Protein AF-A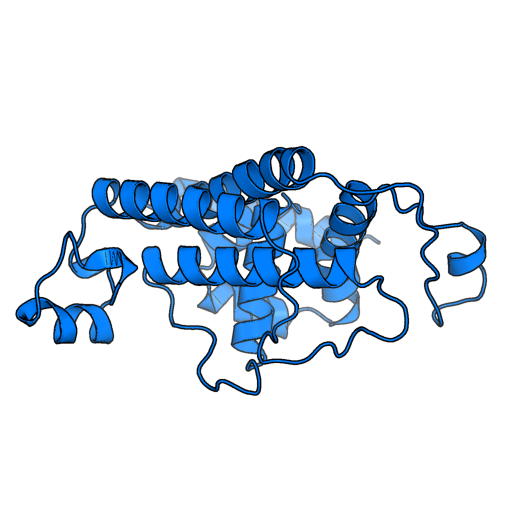0AA95IHK9-F1 (afdb_monomer_lite)

Secondary structure (DSSP, 8-state):
-GGGTTT--GGGHHHHHHH-GGGTS-HHHHHHHHHHHHHHHHHHHHH-----PPTT--TTTTS--HHHHHHHHHHHHHHHHHHHHTT---S-SSSS---HHHHHHHHHHHHHHTT-TTHHHHHHHHHHHHHHHHHHHS-HHHHIIIIIHHHHHHHHHHTT-EE-HHHHTT-TT---EE---PPPHHHHHHHHHHHHHHHHHHHHHGGG--HHHHHHHHHHHHHHHHHHH--

Foldseek 3Di:
DVLCPVPDDPVCVVVCVPVNCLVPDDLVVLLVSLLVLLVVLLLDLQPDPDPDDQAADPPVPPADDPNLVSLLVSLLVSLQVNCRSLGHDNQCPDRHHGDLLSVQSSLLLLCQLLVQFLSLLLCQLQPSVRSSVVLVVPPPVLCCVRRVVSSVVSSCVLQVWDFDPVQPVPPDDGGHTDGDDDDHSVSSSVRSSSSSVRSNVSSSCNSPRDPVSNVVSVVRNVVSVVVSVVD

Radius of gyration: 18.29 Å; chains: 1; bounding box: 46×42×47 Å

pLDDT: mean 77.95, std 14.89, range [41.62, 97.69]

Structure (mmCIF, N/CA/C/O backbone):
data_AF-A0AA95IHK9-F1
#
_entry.id   AF-A0AA95IHK9-F1
#
loop_
_atom_site.group_PDB
_atom_site.id
_atom_site.type_symbol
_atom_site.label_atom_id
_atom_site.label_alt_id
_atom_site.label_comp_id
_atom_site.label_asym_id
_atom_site.label_entity_id
_atom_site.label_seq_id
_atom_site.pdbx_PDB_ins_code
_atom_site.Cartn_x
_atom_site.Cartn_y
_atom_site.Cartn_z
_atom_site.occupancy
_atom_site.B_iso_or_equiv
_atom_site.auth_seq_id
_atom_site.auth_comp_id
_atom_site.auth_asym_id
_atom_site.auth_atom_id
_atom_site.pdbx_PDB_model_num
ATOM 1 N N . MET A 1 1 ? -8.405 12.075 12.632 1.00 49.03 1 MET A N 1
ATOM 2 C CA . MET A 1 1 ? -9.700 12.652 13.059 1.00 49.03 1 MET A CA 1
ATOM 3 C C . MET A 1 1 ? -10.610 13.009 11.888 1.00 49.03 1 MET A C 1
ATOM 5 O O . MET A 1 1 ? -11.744 12.562 11.905 1.00 49.03 1 MET A O 1
ATOM 9 N N . ASP A 1 2 ? -10.146 13.714 10.847 1.00 66.00 2 ASP A N 1
ATOM 10 C CA . ASP A 1 2 ? -11.029 14.161 9.745 1.00 66.00 2 ASP A CA 1
ATOM 11 C C . ASP A 1 2 ? -11.799 13.025 9.031 1.00 66.00 2 ASP A C 1
ATOM 13 O O . ASP A 1 2 ? -13.005 13.122 8.824 1.00 66.00 2 ASP A O 1
ATOM 17 N N . LYS A 1 3 ? -11.143 11.886 8.762 1.00 77.12 3 LYS A N 1
ATOM 18 C CA . LYS A 1 3 ? -11.732 10.761 8.004 1.00 77.12 3 LYS A CA 1
ATOM 19 C C . LYS A 1 3 ? -12.971 10.120 8.635 1.00 77.12 3 LYS A C 1
ATOM 21 O O . LYS A 1 3 ? -13.833 9.645 7.905 1.00 77.12 3 LYS A O 1
ATOM 26 N N . PHE A 1 4 ? -13.049 10.107 9.964 1.00 84.06 4 PHE A N 1
ATOM 27 C CA . PHE A 1 4 ? -14.141 9.481 10.718 1.00 84.06 4 PHE A CA 1
ATOM 28 C C . PHE A 1 4 ? -15.042 10.504 11.411 1.00 84.06 4 PHE A C 1
ATOM 30 O O . PHE A 1 4 ? -15.944 10.124 12.144 1.00 84.06 4 PHE A O 1
ATOM 37 N N . SER A 1 5 ? -14.836 11.800 11.163 1.00 81.56 5 SER A N 1
ATOM 38 C CA . SER A 1 5 ? -15.563 12.894 11.827 1.00 81.56 5 SER A CA 1
ATOM 39 C C . SER A 1 5 ? -17.084 12.859 11.628 1.00 81.56 5 SER A C 1
ATOM 41 O O . SER A 1 5 ? -17.820 13.439 12.418 1.00 81.56 5 SER A O 1
ATOM 43 N N . LYS A 1 6 ? -17.559 12.179 10.576 1.00 84.69 6 LYS A N 1
ATOM 44 C CA . LYS A 1 6 ? -18.988 11.965 10.296 1.00 84.69 6 LYS A CA 1
ATOM 45 C C . LYS A 1 6 ? -19.586 10.756 11.019 1.00 84.69 6 LYS A C 1
ATOM 47 O O . LYS A 1 6 ? -20.803 10.634 11.046 1.00 84.69 6 LYS A O 1
ATOM 52 N N . GLU A 1 7 ? -18.744 9.873 11.545 1.00 86.81 7 GLU A N 1
ATOM 53 C CA . GLU A 1 7 ? -19.132 8.570 12.097 1.00 86.81 7 GLU A CA 1
ATOM 54 C C . GLU A 1 7 ? -18.832 8.476 13.608 1.00 86.81 7 GLU A C 1
ATOM 56 O O . GLU A 1 7 ? -19.520 7.751 14.316 1.00 86.81 7 GLU A O 1
ATOM 61 N N . LEU A 1 8 ? -17.834 9.217 14.112 1.00 87.69 8 LEU A N 1
ATOM 62 C CA . LEU A 1 8 ? -17.352 9.161 15.498 1.00 87.69 8 LEU A CA 1
ATOM 63 C C . LEU A 1 8 ? -17.393 10.535 16.181 1.00 87.69 8 LEU A C 1
ATOM 65 O O . LEU A 1 8 ? -17.083 11.559 15.565 1.00 87.69 8 LEU A O 1
ATOM 69 N N . GLY A 1 9 ? -17.735 10.546 17.472 1.00 87.19 9 GLY A N 1
ATOM 70 C CA . GLY A 1 9 ? -17.719 11.739 18.318 1.00 87.19 9 GLY A CA 1
ATOM 71 C C . GLY A 1 9 ? -16.450 11.862 19.173 1.00 87.19 9 GLY A C 1
ATOM 72 O O . GLY A 1 9 ? -15.624 10.948 19.218 1.00 87.19 9 GLY A O 1
ATOM 73 N N . PRO A 1 10 ? -16.271 12.984 19.899 1.00 86.31 10 PRO A N 1
ATOM 74 C CA . PRO A 1 10 ? -15.106 13.196 20.761 1.00 86.31 10 PRO A CA 1
ATOM 75 C C . PRO A 1 10 ? -14.906 12.110 21.828 1.00 86.31 10 PRO A C 1
ATOM 77 O O . PRO A 1 10 ? -13.773 11.826 22.207 1.00 86.31 10 PRO A O 1
ATOM 80 N N . GLN A 1 11 ? -15.994 11.495 22.296 1.00 87.12 11 GLN A N 1
ATOM 81 C CA . GLN A 1 11 ? -15.972 10.412 23.279 1.00 87.12 11 GLN A CA 1
ATOM 82 C C . GLN A 1 11 ? -15.324 9.120 22.760 1.00 87.12 11 GLN A C 1
ATOM 84 O O . GLN A 1 11 ? -14.824 8.339 23.562 1.00 87.12 11 GLN A O 1
ATOM 89 N N . ASP A 1 12 ? -15.288 8.919 21.441 1.00 87.56 12 ASP A N 1
ATOM 90 C CA . ASP A 1 12 ? -14.753 7.708 20.809 1.00 87.56 12 ASP A CA 1
ATOM 91 C C . ASP A 1 12 ? -13.244 7.829 20.524 1.00 87.56 12 ASP A C 1
ATOM 93 O O . ASP A 1 12 ? -12.587 6.849 20.174 1.00 87.56 12 ASP A O 1
ATOM 97 N N . ILE A 1 13 ? -12.668 9.029 20.691 1.00 84.25 13 ILE A N 1
ATOM 98 C CA . ILE A 1 13 ? -11.251 9.325 20.424 1.00 84.25 13 ILE A CA 1
ATOM 99 C C . ILE A 1 13 ? -10.294 8.417 21.211 1.00 84.25 13 ILE A C 1
ATOM 101 O O . ILE A 1 13 ? -9.353 7.917 20.593 1.00 84.25 13 ILE A O 1
ATOM 105 N N . PRO A 1 14 ? -10.476 8.181 22.527 1.00 86.50 14 PRO A N 1
ATOM 106 C CA . PRO A 1 14 ? -9.574 7.309 23.275 1.00 86.50 14 PRO A CA 1
ATOM 107 C C . PRO A 1 14 ? -9.542 5.893 22.691 1.00 86.50 14 PRO A C 1
ATOM 109 O O . PRO A 1 14 ? -8.471 5.378 22.385 1.00 86.50 14 PRO A O 1
ATOM 112 N N . THR A 1 15 ? -10.716 5.311 22.433 1.00 85.12 15 THR A N 1
ATOM 113 C CA . THR A 1 15 ? -10.842 3.967 21.855 1.00 85.12 15 THR A CA 1
ATOM 114 C C . THR A 1 15 ? -10.304 3.908 20.427 1.00 85.12 15 THR A C 1
ATOM 116 O O . THR A 1 15 ? -9.626 2.950 20.073 1.00 85.12 15 THR A O 1
ATOM 119 N N . LEU A 1 16 ? -10.514 4.952 19.621 1.00 84.00 16 LEU A N 1
ATOM 120 C CA . LEU A 1 16 ? -9.968 5.050 18.266 1.00 84.00 16 LEU A CA 1
ATOM 121 C C . LEU A 1 16 ? -8.432 5.052 18.258 1.00 84.00 16 LEU A C 1
ATOM 123 O O . LEU A 1 16 ? -7.827 4.461 17.366 1.00 84.00 16 LEU A O 1
ATOM 127 N N . LEU A 1 17 ? -7.804 5.739 19.216 1.00 80.56 17 LEU A N 1
ATOM 128 C CA . LEU A 1 17 ? -6.345 5.826 19.320 1.00 80.56 17 LEU A CA 1
ATOM 129 C C . LEU A 1 17 ? -5.723 4.552 19.897 1.00 80.56 17 LEU A C 1
ATOM 131 O O . LEU A 1 17 ? -4.637 4.172 19.474 1.00 80.56 17 LEU A O 1
ATOM 135 N N . GLU A 1 18 ? -6.395 3.912 20.853 1.00 81.19 18 GLU A N 1
ATOM 136 C CA . GLU A 1 18 ? -5.871 2.738 21.555 1.00 81.19 18 GLU A CA 1
ATOM 137 C C . GLU A 1 18 ? -6.169 1.424 20.820 1.00 81.19 18 GLU A C 1
ATOM 139 O O . GLU A 1 18 ? -5.318 0.541 20.752 1.00 81.19 18 GLU A O 1
ATOM 144 N N . GLN A 1 19 ? -7.372 1.290 20.262 1.00 82.94 19 GLN A N 1
ATOM 145 C CA . GLN A 1 19 ? -7.887 0.037 19.697 1.00 82.94 19 GLN A CA 1
ATOM 146 C C . GLN A 1 19 ? -8.124 0.109 18.181 1.00 82.94 19 GLN A C 1
ATOM 148 O O . GLN A 1 19 ? -8.460 -0.901 17.566 1.00 82.94 19 GLN A O 1
ATOM 153 N N . GLY A 1 20 ? -7.958 1.285 17.567 1.00 84.44 20 GLY A N 1
ATOM 154 C CA . GLY A 1 20 ? -8.139 1.497 16.131 1.00 84.44 20 GLY A CA 1
ATOM 155 C C . GLY A 1 20 ? -9.608 1.601 15.685 1.00 84.44 20 GLY A C 1
ATOM 156 O O . GLY A 1 20 ? -10.526 1.385 16.473 1.00 84.44 20 GLY A O 1
ATOM 157 N N . PRO A 1 21 ? -9.876 1.930 14.407 1.00 86.88 21 PRO A N 1
ATOM 158 C CA . PRO A 1 21 ? -11.235 2.108 13.892 1.00 86.88 21 PRO A CA 1
ATOM 159 C C . PRO A 1 21 ? -12.041 0.805 13.807 1.00 86.88 21 PRO A C 1
ATOM 161 O O . PRO A 1 21 ? -13.266 0.842 13.875 1.00 86.88 21 PRO A O 1
ATOM 164 N N . THR A 1 22 ? -11.375 -0.345 13.668 1.00 86.38 22 THR A N 1
ATOM 165 C CA . THR A 1 22 ? -12.011 -1.670 13.539 1.00 86.38 22 THR A CA 1
ATOM 166 C C . THR A 1 22 ? -12.714 -2.135 14.815 1.00 86.38 22 THR A C 1
ATOM 168 O O . THR A 1 22 ? -13.582 -2.998 14.737 1.00 86.38 22 THR A O 1
ATOM 171 N N . SER A 1 23 ? -12.381 -1.561 15.977 1.00 85.69 23 SER A N 1
ATOM 172 C CA . SER A 1 23 ? -13.073 -1.829 17.246 1.00 85.69 23 SER A CA 1
ATOM 173 C C . SER A 1 23 ? -14.379 -1.039 17.400 1.00 85.69 23 SER A C 1
ATOM 175 O O . SER A 1 23 ? -15.242 -1.424 18.187 1.00 85.69 23 SER A O 1
ATOM 177 N N . LEU A 1 24 ? -14.535 0.053 16.642 1.00 87.50 24 LEU A N 1
ATOM 178 C CA . LEU A 1 24 ? -15.650 0.999 16.753 1.00 87.50 24 LEU A CA 1
ATOM 179 C C . LEU A 1 24 ? -16.618 0.937 15.568 1.00 87.50 24 LEU A C 1
ATOM 181 O O . LEU A 1 24 ? -17.791 1.279 15.711 1.00 87.50 24 LEU A O 1
ATOM 185 N N . LEU A 1 25 ? -16.134 0.546 14.388 1.00 90.12 25 LEU A N 1
ATOM 186 C CA . LEU A 1 25 ? -16.861 0.662 13.127 1.00 90.12 25 LEU A CA 1
ATOM 187 C C . LEU A 1 25 ? -17.015 -0.698 12.446 1.00 90.12 25 LEU A C 1
ATOM 189 O O . LEU A 1 25 ? -16.093 -1.512 12.417 1.00 90.12 25 LEU A O 1
ATOM 193 N N . SER A 1 26 ? -18.181 -0.926 11.837 1.00 91.44 26 SER A N 1
ATOM 194 C CA . SER A 1 26 ? -18.412 -2.118 11.021 1.00 91.44 26 SER A CA 1
ATOM 195 C C . SER A 1 26 ? -17.605 -2.070 9.719 1.00 91.44 26 SER A C 1
ATOM 197 O O . SER A 1 26 ? -17.287 -0.993 9.209 1.00 91.44 26 SER A O 1
ATOM 199 N N . GLN A 1 27 ? -17.340 -3.242 9.129 1.00 92.31 27 GLN A N 1
ATOM 200 C CA . GLN A 1 27 ? -16.652 -3.357 7.835 1.00 92.31 27 GLN A CA 1
ATOM 201 C C . GLN A 1 27 ? -17.303 -2.485 6.748 1.00 92.31 27 GLN A C 1
ATOM 203 O O . GLN A 1 27 ? -16.599 -1.835 5.983 1.00 92.31 27 GLN A O 1
ATOM 208 N N . GLU A 1 28 ? -18.637 -2.400 6.722 1.00 93.12 28 GLU A N 1
ATOM 209 C CA . GLU A 1 28 ? -19.376 -1.565 5.767 1.00 93.12 28 GLU A CA 1
ATOM 210 C C . GLU A 1 28 ? -19.040 -0.070 5.910 1.00 93.12 28 GLU A C 1
ATOM 212 O O . GLU A 1 28 ? -18.857 0.632 4.911 1.00 93.12 28 GLU A O 1
ATOM 217 N N . ILE A 1 29 ? -18.918 0.426 7.147 1.00 93.06 29 ILE A N 1
ATOM 218 C CA . ILE A 1 29 ? -18.544 1.823 7.404 1.00 93.06 29 ILE A CA 1
ATOM 219 C C . ILE A 1 29 ? -17.087 2.056 6.992 1.00 93.06 29 ILE A C 1
ATOM 221 O O . ILE A 1 29 ? -16.799 3.044 6.313 1.00 93.06 29 ILE A O 1
ATOM 225 N N . LEU A 1 30 ? -16.180 1.136 7.337 1.00 94.44 30 LEU A N 1
ATOM 226 C CA . LEU A 1 30 ? -14.772 1.212 6.933 1.00 94.44 30 LEU A CA 1
ATOM 227 C C . LEU A 1 30 ? -14.631 1.250 5.406 1.00 94.44 30 LEU A C 1
ATOM 229 O O . LEU A 1 30 ? -13.950 2.125 4.871 1.00 94.44 30 LEU A O 1
ATOM 233 N N . ASP A 1 31 ? -15.340 0.370 4.698 1.00 96.12 31 ASP A N 1
ATOM 234 C CA . ASP A 1 31 ? -15.344 0.309 3.237 1.00 96.12 31 ASP A CA 1
ATOM 235 C C . ASP A 1 31 ? -15.899 1.599 2.616 1.00 96.12 31 ASP A C 1
ATOM 237 O O . ASP A 1 31 ? -15.375 2.092 1.611 1.00 96.12 31 ASP A O 1
ATOM 241 N N . ARG A 1 32 ? -16.932 2.201 3.212 1.00 95.62 32 ARG A N 1
ATOM 242 C CA . ARG A 1 32 ? -17.483 3.487 2.761 1.00 95.62 32 ARG A CA 1
ATOM 243 C C . ARG A 1 32 ? -16.484 4.632 2.940 1.00 95.62 32 ARG A C 1
ATOM 245 O O . ARG A 1 32 ? -16.290 5.420 2.009 1.00 95.62 32 ARG A O 1
ATOM 252 N N . VAL A 1 33 ? -15.827 4.714 4.097 1.00 95.19 33 VAL A N 1
ATOM 253 C CA . VAL A 1 33 ? -14.797 5.730 4.379 1.00 95.19 33 VAL A CA 1
ATOM 254 C C . VAL A 1 33 ? -13.577 5.535 3.470 1.00 95.19 33 VAL A C 1
ATOM 256 O O . VAL A 1 33 ? -13.050 6.512 2.932 1.00 95.19 33 VAL A O 1
ATOM 259 N N . ALA A 1 34 ? -13.166 4.289 3.220 1.00 96.31 34 ALA A N 1
ATOM 260 C CA . ALA A 1 34 ? -12.087 3.953 2.294 1.00 96.31 34 ALA A CA 1
ATOM 261 C C . ALA A 1 34 ? -12.403 4.368 0.850 1.00 96.31 34 ALA A C 1
ATOM 263 O O . ALA A 1 34 ? -11.569 4.996 0.199 1.00 96.31 34 ALA A O 1
ATOM 264 N N . ASN A 1 35 ? -13.622 4.119 0.366 1.00 96.88 35 ASN A N 1
ATOM 265 C CA . ASN A 1 35 ? -14.056 4.567 -0.960 1.00 96.88 35 ASN A CA 1
ATOM 266 C C . ASN A 1 35 ? -14.020 6.099 -1.106 1.00 96.88 35 ASN A C 1
ATOM 268 O O . ASN A 1 35 ? -13.544 6.619 -2.120 1.00 96.88 35 ASN A O 1
ATOM 272 N N . ALA A 1 36 ? -14.481 6.835 -0.087 1.00 95.31 36 ALA A N 1
ATOM 273 C CA . ALA A 1 36 ? -14.387 8.296 -0.071 1.00 95.31 36 ALA A CA 1
ATOM 274 C C . ALA A 1 36 ? -12.920 8.761 -0.088 1.00 95.31 36 ALA A C 1
ATOM 276 O O . ALA A 1 36 ? -12.543 9.600 -0.905 1.00 95.31 36 ALA A O 1
ATOM 277 N N . CYS A 1 37 ? -12.073 8.136 0.734 1.00 94.56 37 CYS A N 1
ATOM 278 C CA . CYS A 1 37 ? -10.634 8.382 0.780 1.00 94.56 37 CYS A CA 1
ATOM 279 C C . CYS A 1 37 ? -9.950 8.168 -0.580 1.00 94.56 37 CYS A C 1
ATOM 281 O O . CYS A 1 37 ? -9.150 9.011 -0.995 1.00 94.56 37 CYS A O 1
ATOM 283 N N . ILE A 1 38 ? -10.268 7.078 -1.288 1.00 95.88 38 ILE A N 1
ATOM 284 C CA . ILE A 1 38 ? -9.749 6.811 -2.638 1.00 95.88 38 ILE A CA 1
ATOM 285 C C . ILE A 1 38 ? -10.157 7.940 -3.572 1.00 95.88 38 ILE A C 1
ATOM 287 O O . ILE A 1 38 ? -9.297 8.548 -4.203 1.00 95.88 38 ILE A O 1
ATOM 291 N N . ARG A 1 39 ? -11.452 8.260 -3.638 1.00 94.12 39 ARG A N 1
ATOM 292 C CA . ARG A 1 39 ? -11.956 9.301 -4.538 1.00 94.12 39 ARG A CA 1
ATOM 293 C C . ARG A 1 39 ? -11.263 10.640 -4.291 1.00 94.12 39 ARG A C 1
ATOM 295 O O . ARG A 1 39 ? -10.804 11.262 -5.246 1.00 94.12 39 ARG A O 1
ATOM 302 N N . ASP A 1 40 ? -11.154 11.059 -3.037 1.00 91.69 40 ASP A N 1
ATOM 303 C CA . ASP A 1 40 ? -10.620 12.373 -2.686 1.00 91.69 40 ASP A CA 1
ATOM 304 C C . ASP A 1 40 ? -9.107 12.464 -2.974 1.00 91.69 40 ASP A C 1
ATOM 306 O O . ASP A 1 40 ? -8.647 13.452 -3.548 1.00 91.69 40 ASP A O 1
ATOM 310 N N . ASN A 1 41 ? -8.332 11.408 -2.688 1.00 90.38 41 ASN A N 1
ATOM 311 C CA . ASN A 1 41 ? -6.904 11.367 -3.035 1.00 90.38 41 ASN A CA 1
ATOM 312 C C . ASN A 1 41 ? -6.663 11.296 -4.540 1.00 90.38 41 ASN A C 1
ATOM 314 O O . ASN A 1 41 ? -5.745 11.939 -5.042 1.00 90.38 41 ASN A O 1
ATOM 318 N N . VAL A 1 42 ? -7.469 10.520 -5.264 1.00 90.56 42 VAL A N 1
ATOM 319 C CA . VAL A 1 42 ? -7.343 10.395 -6.716 1.00 90.56 42 VAL A CA 1
ATOM 320 C C . VAL A 1 42 ? -7.690 11.725 -7.389 1.00 90.56 42 VAL A C 1
ATOM 322 O O . VAL A 1 42 ? -6.971 12.146 -8.294 1.00 90.56 42 VAL A O 1
ATOM 325 N N . LEU A 1 43 ? -8.738 12.421 -6.935 1.00 89.25 43 LEU A N 1
ATOM 326 C CA . LEU A 1 43 ? -9.079 13.764 -7.417 1.00 89.25 43 LEU A CA 1
ATOM 327 C C . LEU A 1 43 ? -7.959 14.766 -7.125 1.00 89.25 43 LEU A C 1
ATOM 329 O O . LEU A 1 43 ? -7.568 15.514 -8.021 1.00 89.25 43 LEU A O 1
ATOM 333 N N . LEU A 1 44 ? -7.400 14.736 -5.911 1.00 87.19 44 LEU A N 1
ATOM 334 C CA . LEU A 1 44 ? -6.263 15.574 -5.538 1.00 87.19 44 LEU A CA 1
ATOM 335 C C . LEU A 1 44 ? -5.061 15.317 -6.458 1.00 87.19 44 LEU A C 1
ATOM 337 O O . LEU A 1 44 ? -4.525 16.257 -7.039 1.00 87.19 44 LEU A O 1
ATOM 341 N N . ALA A 1 45 ? -4.676 14.055 -6.648 1.00 83.94 45 ALA A N 1
ATOM 342 C CA . ALA A 1 45 ? -3.554 13.674 -7.504 1.00 83.94 45 ALA A CA 1
ATOM 343 C C . ALA A 1 45 ? -3.785 14.013 -8.986 1.00 83.94 45 ALA A C 1
ATOM 345 O O . ALA A 1 45 ? -2.846 14.340 -9.705 1.00 83.94 45 ALA A O 1
ATOM 346 N N . SER A 1 46 ? -5.038 13.958 -9.445 1.00 83.62 46 SER A N 1
ATOM 347 C CA . SER A 1 46 ? -5.410 14.268 -10.831 1.00 83.62 46 SER A CA 1
ATOM 348 C C . SER A 1 46 ? -5.454 15.771 -11.116 1.00 83.62 46 SER A C 1
ATOM 350 O O . SER A 1 46 ? -5.290 16.173 -12.267 1.00 83.62 46 SER A O 1
ATOM 352 N N . GLY A 1 47 ? -5.715 16.591 -10.092 1.00 76.75 47 GLY A N 1
ATOM 353 C CA . GLY A 1 47 ? -5.939 18.032 -10.223 1.00 76.75 47 GLY A CA 1
ATOM 354 C C . GLY A 1 47 ? -4.782 18.922 -9.773 1.00 76.75 47 GLY A C 1
ATOM 355 O O . GLY A 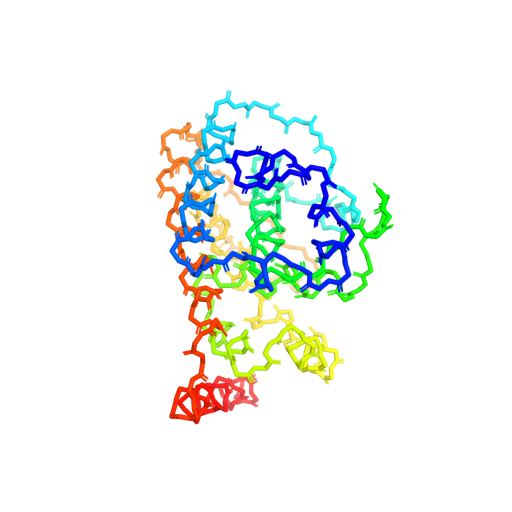1 47 ? -4.886 20.138 -9.913 1.00 76.75 47 GLY A O 1
ATOM 356 N N . THR A 1 48 ? -3.700 18.369 -9.218 1.00 64.38 48 THR A N 1
ATOM 357 C CA . THR A 1 48 ? -2.650 19.186 -8.601 1.00 64.38 48 THR A CA 1
ATOM 358 C C . THR A 1 48 ? -1.236 18.889 -9.095 1.00 64.38 48 THR A C 1
ATOM 360 O O . THR A 1 48 ? -0.825 17.742 -9.244 1.00 64.38 48 THR A O 1
ATOM 363 N N . SER A 1 49 ? -0.447 19.956 -9.236 1.00 48.53 49 SER A N 1
ATOM 364 C CA . SER A 1 49 ? 1.020 19.921 -9.276 1.00 48.53 49 SER A CA 1
ATOM 365 C C . SER A 1 49 ? 1.580 19.970 -7.847 1.00 48.53 49 SER A C 1
ATOM 367 O O . SER A 1 49 ? 2.272 20.923 -7.489 1.00 48.53 49 SER A O 1
ATOM 369 N N . VAL A 1 50 ? 1.213 19.021 -6.973 1.00 43.19 50 VAL A N 1
ATOM 370 C CA . VAL A 1 50 ? 1.727 19.017 -5.588 1.00 43.19 50 VAL A CA 1
ATOM 371 C C . VAL A 1 50 ? 3.213 18.678 -5.598 1.00 43.19 50 VAL A C 1
ATOM 373 O O . VAL A 1 50 ? 3.621 17.522 -5.686 1.00 43.19 50 VAL A O 1
ATOM 376 N N . LEU A 1 51 ? 4.014 19.727 -5.449 1.00 49.22 51 LEU A N 1
ATOM 377 C CA . LEU A 1 51 ? 5.356 19.676 -4.896 1.00 49.22 51 LEU A CA 1
ATOM 378 C C . LEU A 1 51 ? 5.228 19.805 -3.372 1.00 49.22 51 LEU A C 1
ATOM 380 O O . LEU A 1 51 ? 5.153 20.921 -2.866 1.00 49.22 51 LEU A O 1
ATOM 384 N N . ALA A 1 52 ? 5.166 18.695 -2.631 1.00 44.66 52 ALA A N 1
ATOM 385 C CA . ALA A 1 52 ? 5.385 18.725 -1.180 1.00 44.66 52 ALA A CA 1
ATOM 386 C C . ALA A 1 52 ? 5.749 17.346 -0.614 1.00 44.66 52 ALA A C 1
ATOM 388 O O . ALA A 1 52 ? 5.211 16.324 -1.033 1.00 44.66 52 ALA A O 1
ATOM 389 N N . GLY A 1 53 ? 6.694 17.370 0.331 1.00 49.53 53 GLY A N 1
ATOM 390 C CA . GLY A 1 53 ? 7.460 16.238 0.838 1.00 49.53 53 GLY A CA 1
ATOM 391 C C . GLY A 1 53 ? 6.661 15.142 1.532 1.00 49.53 53 GLY A C 1
ATOM 392 O O . GLY A 1 53 ? 5.865 15.393 2.435 1.00 49.53 53 GLY A O 1
ATOM 393 N N . LEU A 1 54 ? 6.975 13.908 1.146 1.00 44.28 54 LEU A N 1
ATOM 394 C CA . LEU A 1 54 ? 6.871 12.774 2.048 1.00 44.28 54 LEU A CA 1
ATOM 395 C C . LEU A 1 54 ? 8.052 12.806 3.029 1.00 44.28 54 LEU A C 1
ATOM 397 O O . LEU A 1 54 ? 9.190 13.016 2.591 1.00 44.28 54 LEU A O 1
ATOM 401 N N . PRO A 1 55 ? 7.814 12.545 4.322 1.00 45.19 55 PRO A N 1
ATOM 402 C CA . PRO A 1 55 ? 8.874 12.141 5.239 1.00 45.19 55 PRO A CA 1
ATOM 403 C C . PRO A 1 55 ? 9.594 10.895 4.688 1.00 45.19 55 PRO A C 1
ATOM 405 O O . PRO A 1 55 ? 9.050 10.159 3.871 1.00 45.19 55 PRO A O 1
ATOM 408 N N . GLY A 1 56 ? 10.829 10.617 5.079 1.00 45.12 56 GLY A N 1
ATOM 409 C CA . GLY A 1 56 ? 11.518 9.383 4.660 1.00 45.12 56 GLY A CA 1
ATOM 410 C C . GLY A 1 56 ? 12.282 9.449 3.336 1.00 45.12 56 GLY A C 1
ATOM 411 O O . GLY A 1 56 ? 12.912 8.463 2.974 1.00 45.12 56 GLY A O 1
ATOM 412 N N . GLY A 1 57 ? 12.313 10.611 2.676 1.00 43.75 57 GLY A N 1
ATOM 413 C CA . GLY A 1 57 ? 13.391 10.988 1.763 1.00 43.75 57 GLY A CA 1
ATOM 414 C C . GLY A 1 57 ? 13.441 10.248 0.421 1.00 43.75 57 GLY A C 1
ATOM 415 O O . GLY A 1 57 ? 13.383 9.029 0.297 1.00 43.75 57 GLY A O 1
ATOM 416 N N . LEU A 1 58 ? 13.660 11.022 -0.636 1.00 43.91 58 LEU A N 1
ATOM 417 C CA . LEU A 1 58 ? 13.983 10.549 -1.978 1.00 43.91 58 LEU A CA 1
ATOM 418 C C . LEU A 1 58 ? 15.402 9.944 -2.045 1.00 43.91 58 LEU A C 1
ATOM 420 O O . LEU A 1 58 ? 16.203 10.346 -2.887 1.00 43.91 58 LEU A O 1
ATOM 424 N N . ALA A 1 59 ? 15.734 8.951 -1.216 1.00 45.56 59 ALA A N 1
ATOM 425 C CA . ALA A 1 59 ? 17.028 8.257 -1.283 1.00 45.56 59 ALA A CA 1
ATOM 426 C C . ALA A 1 59 ? 17.273 7.558 -2.645 1.00 45.56 59 ALA A C 1
ATOM 428 O O . ALA A 1 59 ? 18.358 7.046 -2.907 1.00 45.56 59 ALA A O 1
ATOM 429 N N . MET A 1 60 ? 16.284 7.571 -3.547 1.00 46.09 60 MET A N 1
ATOM 430 C CA . MET A 1 60 ? 16.366 7.051 -4.915 1.00 46.09 60 MET A CA 1
ATOM 431 C C . MET A 1 60 ? 16.470 8.122 -6.012 1.00 46.09 60 MET A C 1
ATOM 433 O O . MET A 1 60 ? 16.543 7.781 -7.194 1.00 46.09 60 MET A O 1
ATOM 437 N N . ALA A 1 61 ? 16.479 9.414 -5.675 1.00 49.44 61 ALA A N 1
ATOM 438 C CA . ALA A 1 61 ? 16.475 10.478 -6.674 1.00 49.44 61 ALA A CA 1
ATOM 439 C C . ALA A 1 61 ? 17.888 10.973 -6.998 1.00 49.44 61 ALA A C 1
ATOM 441 O O . ALA A 1 61 ? 18.342 12.000 -6.507 1.00 49.44 61 ALA A O 1
ATOM 442 N N . ILE A 1 62 ? 18.552 10.273 -7.916 1.00 46.06 62 ILE A N 1
ATOM 443 C CA . ILE A 1 62 ? 19.503 10.945 -8.818 1.00 46.06 62 ILE A CA 1
ATOM 444 C C . ILE A 1 62 ? 19.066 10.790 -10.288 1.00 46.06 62 ILE A C 1
ATOM 446 O O . ILE A 1 62 ? 19.536 11.524 -11.150 1.00 46.06 62 ILE A O 1
ATOM 450 N N . THR A 1 63 ? 18.129 9.877 -10.599 1.00 55.69 63 THR A N 1
ATOM 451 C CA . THR A 1 63 ? 17.722 9.583 -11.991 1.00 55.69 63 THR A CA 1
ATOM 452 C C . THR A 1 63 ? 16.215 9.396 -12.220 1.00 55.69 63 THR A C 1
ATOM 454 O O . THR A 1 63 ? 15.818 9.039 -13.329 1.00 55.69 63 THR A O 1
ATOM 457 N N . ILE A 1 64 ? 15.359 9.626 -11.215 1.00 62.59 64 ILE A N 1
ATOM 458 C CA . ILE A 1 64 ? 13.900 9.472 -11.353 1.00 62.59 64 ILE A CA 1
ATOM 459 C C . ILE A 1 64 ? 13.266 10.820 -11.757 1.00 62.59 64 ILE A C 1
ATOM 461 O O . ILE A 1 64 ? 13.510 11.817 -11.079 1.00 62.59 64 ILE A O 1
ATOM 465 N N . PRO A 1 65 ? 12.451 10.872 -12.829 1.00 63.47 65 PRO A N 1
ATOM 466 C CA . PRO A 1 65 ? 11.709 12.071 -13.225 1.00 63.47 65 PRO A CA 1
ATOM 467 C C . PRO A 1 65 ? 10.744 12.570 -12.143 1.00 63.47 65 PRO A C 1
ATOM 469 O O . PRO A 1 65 ? 10.175 11.769 -11.399 1.00 63.47 65 PRO A O 1
ATOM 472 N N . ALA A 1 66 ? 10.497 13.881 -12.110 1.00 72.19 66 ALA A N 1
ATOM 473 C CA . ALA A 1 66 ? 9.594 14.504 -11.139 1.00 72.19 66 ALA A CA 1
ATOM 474 C C . ALA A 1 66 ? 8.183 13.886 -11.159 1.00 72.19 66 ALA A C 1
ATOM 476 O O . ALA A 1 66 ? 7.656 13.562 -10.099 1.00 72.19 66 ALA A O 1
ATOM 477 N N . ASP A 1 67 ? 7.627 13.615 -12.343 1.00 69.12 67 ASP A N 1
ATOM 478 C CA . ASP A 1 67 ? 6.281 13.038 -12.497 1.00 69.12 67 ASP A CA 1
ATOM 479 C C . ASP A 1 67 ? 6.160 11.639 -11.865 1.00 69.12 67 ASP A C 1
ATOM 481 O O . ASP A 1 67 ? 5.151 11.297 -11.247 1.00 69.12 67 ASP A O 1
ATOM 485 N N . VAL A 1 68 ? 7.228 10.837 -11.957 1.00 74.25 68 VAL A N 1
ATOM 486 C CA . VAL A 1 68 ? 7.302 9.508 -11.333 1.00 74.25 68 VAL A CA 1
ATOM 487 C C . VAL A 1 68 ? 7.385 9.646 -9.814 1.00 74.25 68 VAL A C 1
ATOM 489 O O . VAL A 1 68 ? 6.676 8.944 -9.094 1.00 74.25 68 VAL A O 1
ATOM 492 N N . ALA A 1 69 ? 8.225 10.557 -9.316 1.00 74.44 69 ALA A N 1
ATOM 493 C CA . ALA A 1 69 ? 8.338 10.823 -7.885 1.00 74.44 69 ALA A CA 1
ATOM 494 C C . ALA A 1 69 ? 7.007 11.326 -7.297 1.00 74.44 69 ALA A C 1
ATOM 496 O O . ALA A 1 69 ? 6.566 10.836 -6.261 1.00 74.44 69 ALA A O 1
ATOM 497 N N . GLN A 1 70 ? 6.323 12.234 -7.994 1.00 74.88 70 GLN A N 1
ATOM 498 C CA . GLN A 1 70 ? 5.019 12.761 -7.598 1.00 74.88 70 GLN A CA 1
ATOM 499 C C . GLN A 1 70 ? 3.950 11.658 -7.541 1.00 74.88 70 GLN A C 1
ATOM 501 O O . GLN A 1 70 ? 3.163 11.600 -6.595 1.00 74.88 70 GLN A O 1
ATOM 506 N N . PHE A 1 71 ? 3.949 10.731 -8.499 1.00 78.94 71 PHE A N 1
ATOM 507 C CA . PHE A 1 71 ? 3.052 9.576 -8.472 1.00 78.94 71 PHE A CA 1
ATOM 508 C C . PHE A 1 71 ? 3.303 8.646 -7.286 1.00 78.94 71 PHE A C 1
ATOM 510 O O . PHE A 1 71 ? 2.346 8.196 -6.648 1.00 78.94 71 PHE A O 1
ATOM 517 N N . TYR A 1 72 ? 4.572 8.387 -6.953 1.00 78.81 72 TYR A N 1
ATOM 518 C CA . TYR A 1 72 ? 4.917 7.665 -5.727 1.00 78.81 72 TYR A CA 1
ATOM 519 C C . TYR A 1 72 ? 4.395 8.392 -4.496 1.00 78.81 72 TYR A C 1
ATOM 521 O O . TYR A 1 72 ? 3.795 7.752 -3.636 1.00 78.81 72 TYR A O 1
ATOM 529 N N . THR A 1 73 ? 4.550 9.716 -4.444 1.00 79.38 73 THR A N 1
ATOM 530 C CA . THR A 1 73 ? 4.072 10.528 -3.326 1.00 79.38 73 THR A CA 1
ATOM 531 C C . THR A 1 73 ? 2.586 10.330 -3.062 1.00 79.38 73 THR A C 1
ATOM 533 O O . THR A 1 73 ? 2.189 9.985 -1.947 1.00 79.38 73 THR A O 1
ATOM 536 N N . PHE A 1 74 ? 1.755 10.467 -4.093 1.00 85.19 74 PHE A N 1
ATOM 537 C CA . PHE A 1 74 ? 0.318 10.264 -3.938 1.00 85.19 74 PHE A CA 1
ATOM 538 C C . PHE A 1 74 ? -0.063 8.809 -3.667 1.00 85.19 74 PHE A C 1
ATOM 540 O O . PHE A 1 74 ? -0.988 8.557 -2.894 1.00 85.19 74 PHE A O 1
ATOM 547 N N . SER A 1 75 ? 0.648 7.852 -4.264 1.00 88.19 75 SER A N 1
ATOM 548 C CA . SER A 1 75 ? 0.395 6.426 -4.032 1.00 88.19 75 SER A CA 1
ATOM 549 C C . SER A 1 75 ? 0.690 6.036 -2.583 1.00 88.19 75 SER A C 1
ATOM 551 O O . SER A 1 75 ? -0.108 5.341 -1.965 1.00 88.19 75 SER A O 1
ATOM 553 N N . LEU A 1 76 ? 1.788 6.539 -2.014 1.00 85.88 76 LEU A N 1
ATOM 554 C CA . LEU A 1 76 ? 2.177 6.315 -0.620 1.00 85.88 76 LEU A CA 1
ATOM 555 C C . LEU A 1 76 ? 1.215 6.988 0.365 1.00 85.88 76 LEU A C 1
ATOM 557 O O . LEU A 1 76 ? 0.826 6.370 1.354 1.00 85.88 76 LEU A O 1
ATOM 561 N N . LYS A 1 77 ? 0.771 8.218 0.072 1.00 87.19 77 LYS A N 1
ATOM 562 C CA . LYS A 1 77 ? -0.266 8.897 0.864 1.00 87.19 77 LYS A CA 1
ATOM 563 C C . LYS A 1 77 ? -1.568 8.094 0.881 1.00 87.19 77 LYS A C 1
ATOM 565 O O . LYS A 1 77 ? -2.130 7.862 1.947 1.00 87.19 77 LYS A O 1
ATOM 570 N N . LEU A 1 78 ? -2.030 7.637 -0.285 1.00 91.75 78 LEU A N 1
ATOM 571 C CA . LEU A 1 78 ? -3.237 6.817 -0.389 1.00 91.75 78 LEU A CA 1
ATOM 572 C C . LEU A 1 78 ? -3.078 5.473 0.341 1.00 91.75 78 LEU A C 1
ATOM 574 O O . LEU A 1 78 ? -3.980 5.074 1.074 1.00 91.75 78 LEU A O 1
ATOM 578 N N . ALA A 1 79 ? -1.929 4.807 0.187 1.00 91.75 79 ALA A N 1
ATOM 579 C CA . ALA A 1 79 ? -1.608 3.561 0.879 1.00 91.75 79 ALA A CA 1
ATOM 580 C C . ALA A 1 79 ? -1.694 3.711 2.402 1.00 91.75 79 ALA A C 1
ATOM 582 O O . ALA A 1 79 ? -2.348 2.912 3.072 1.00 91.75 79 ALA A O 1
ATOM 583 N N . GLN A 1 80 ? -1.077 4.771 2.932 1.00 88.81 80 GLN A N 1
ATOM 584 C CA . GLN A 1 80 ? -1.115 5.086 4.354 1.00 88.81 80 GLN A CA 1
ATOM 585 C C . GLN A 1 80 ? -2.542 5.287 4.848 1.00 88.81 80 GLN A C 1
ATOM 587 O O . GLN A 1 80 ? -2.954 4.712 5.852 1.00 88.81 80 GLN A O 1
ATOM 592 N N . GLU A 1 81 ? -3.288 6.145 4.158 1.00 89.88 81 GLU A N 1
ATOM 593 C CA . GLU A 1 81 ? -4.624 6.523 4.587 1.00 89.88 81 GLU A CA 1
ATOM 594 C C . GLU A 1 81 ? -5.589 5.334 4.564 1.00 89.88 81 GLU A C 1
ATOM 596 O O . GLU A 1 81 ? -6.444 5.244 5.443 1.00 89.88 81 GLU A O 1
ATOM 601 N N . LEU A 1 82 ? -5.429 4.409 3.612 1.00 93.62 82 LEU A N 1
ATOM 602 C CA . LEU A 1 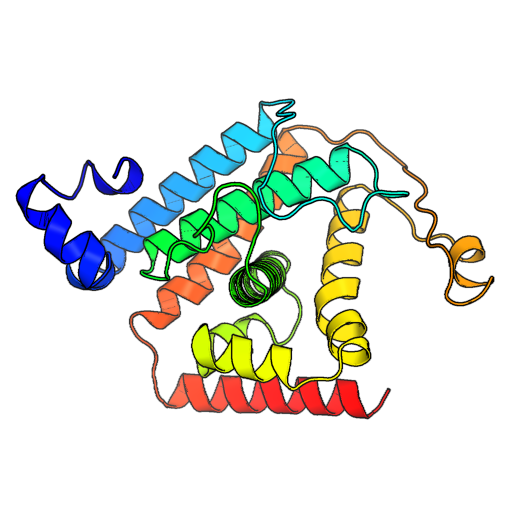82 ? -6.163 3.146 3.597 1.00 93.62 82 LEU A CA 1
ATOM 603 C C . LEU A 1 82 ? -5.743 2.231 4.751 1.00 93.62 82 LEU A C 1
ATOM 605 O O . LEU A 1 82 ? -6.613 1.725 5.451 1.00 93.62 82 LEU A O 1
ATOM 609 N N . GLY A 1 83 ? -4.441 2.070 5.004 1.00 90.25 83 GLY A N 1
ATOM 610 C CA . GLY A 1 83 ? -3.950 1.305 6.154 1.00 90.25 83 GLY A CA 1
ATOM 611 C C . GLY A 1 83 ? -4.537 1.801 7.479 1.00 90.25 83 GLY A C 1
ATOM 612 O O . GLY A 1 83 ? -5.077 1.008 8.248 1.00 90.25 83 GLY A O 1
ATOM 613 N N . TYR A 1 84 ? -4.523 3.119 7.694 1.00 88.19 84 TYR A N 1
ATOM 614 C CA . TYR A 1 84 ? -5.109 3.746 8.879 1.00 88.19 84 TYR A CA 1
ATOM 615 C C . TYR A 1 84 ? -6.610 3.468 9.008 1.00 88.19 84 TYR A C 1
ATOM 617 O O . TYR A 1 84 ? -7.090 3.195 10.106 1.00 88.19 84 TYR A O 1
ATOM 625 N N . ILE A 1 85 ? -7.359 3.504 7.897 1.00 91.50 85 ILE A N 1
ATOM 626 C CA . ILE A 1 85 ? -8.803 3.239 7.925 1.00 91.50 85 ILE A CA 1
ATOM 627 C C . ILE A 1 85 ? -9.101 1.829 8.446 1.00 91.50 85 ILE A C 1
ATOM 629 O O . ILE A 1 85 ? -10.019 1.668 9.242 1.00 91.50 85 ILE A O 1
ATOM 633 N N . TYR A 1 86 ? -8.300 0.834 8.068 1.00 90.50 86 TYR A N 1
ATOM 634 C CA . TYR A 1 86 ? -8.469 -0.554 8.513 1.00 90.50 86 TYR A CA 1
ATOM 635 C C . TYR A 1 86 ? -7.722 -0.888 9.818 1.00 90.50 86 TYR A C 1
ATOM 637 O O . TYR A 1 86 ? -7.562 -2.059 10.150 1.00 90.50 86 TYR A O 1
ATOM 645 N N . GLY A 1 87 ? -7.298 0.122 10.587 1.00 83.62 87 GLY A N 1
ATOM 646 C CA . GLY A 1 87 ? -6.752 -0.065 11.937 1.00 83.62 87 GLY A CA 1
ATOM 647 C C . GLY A 1 87 ? -5.281 -0.434 12.012 1.00 83.62 87 GLY A C 1
ATOM 648 O O . GLY A 1 87 ? -4.815 -0.873 13.059 1.00 83.62 87 GLY A O 1
ATOM 649 N N . TYR A 1 88 ? -4.531 -0.215 10.936 1.00 81.50 88 TYR A N 1
ATOM 650 C CA . TYR A 1 88 ? -3.081 -0.299 10.991 1.00 81.50 88 TYR A CA 1
ATOM 651 C C . TYR A 1 88 ? -2.471 1.017 11.470 1.00 81.50 88 TYR A C 1
ATOM 653 O O . TYR A 1 88 ? -2.989 2.096 11.176 1.00 81.50 88 TYR A O 1
ATOM 661 N N . GLU A 1 89 ? -1.374 0.908 12.224 1.00 68.06 89 GLU A N 1
ATOM 662 C CA . GLU A 1 89 ? -0.709 2.051 12.853 1.00 68.06 89 GLU A CA 1
ATOM 663 C C . GLU A 1 89 ? -0.372 3.163 11.856 1.00 68.06 89 GLU A C 1
ATOM 665 O O . GLU A 1 89 ? -0.107 2.926 10.670 1.00 68.06 89 GLU A O 1
ATOM 670 N N . ASP A 1 90 ? -0.334 4.395 12.366 1.00 64.44 90 ASP A N 1
ATOM 671 C CA . ASP A 1 90 ? 0.203 5.498 11.589 1.00 64.44 90 ASP A CA 1
ATOM 672 C C . ASP A 1 90 ? 1.695 5.246 11.317 1.00 64.44 90 ASP A C 1
ATOM 674 O O . ASP A 1 90 ? 2.513 5.224 12.236 1.00 64.44 90 ASP A O 1
ATOM 678 N N . LEU A 1 91 ? 2.061 5.021 10.052 1.00 66.06 91 LEU A N 1
ATOM 679 C CA . LEU A 1 91 ? 3.417 4.635 9.659 1.00 66.06 91 LEU A CA 1
ATOM 680 C C . LEU A 1 91 ? 4.381 5.831 9.751 1.00 66.06 91 LEU A C 1
ATOM 682 O O . LEU A 1 91 ? 5.597 5.669 9.665 1.00 66.06 91 LEU A O 1
ATOM 686 N N . TRP A 1 92 ? 3.853 7.034 9.975 1.00 62.31 92 TRP A N 1
ATOM 687 C CA . TRP A 1 92 ? 4.592 8.288 10.058 1.00 62.31 92 TRP A CA 1
ATOM 688 C C . TRP A 1 92 ? 4.799 8.715 11.514 1.00 62.31 92 TRP A C 1
ATOM 690 O O . TRP A 1 92 ? 4.350 9.778 11.937 1.00 62.31 92 TRP A O 1
ATOM 700 N N . ALA A 1 93 ? 5.505 7.890 12.292 1.00 56.50 93 ALA A N 1
ATOM 701 C CA . ALA A 1 93 ? 5.815 8.183 13.696 1.00 56.50 93 ALA A CA 1
ATOM 702 C C . ALA A 1 93 ? 6.635 9.484 13.884 1.00 56.50 93 ALA A C 1
ATOM 704 O O . ALA A 1 93 ? 6.555 10.123 14.932 1.00 56.50 93 ALA A O 1
ATOM 705 N N . SER A 1 94 ? 7.391 9.906 12.859 1.00 56.03 94 SER A N 1
ATOM 706 C CA . SER A 1 94 ? 8.056 11.212 12.781 1.00 56.03 94 SER A CA 1
ATOM 707 C C . SER A 1 94 ? 7.804 11.851 11.408 1.00 56.03 94 SER A C 1
ATOM 709 O O . SER A 1 94 ? 7.798 11.163 10.387 1.00 56.03 94 SER A O 1
ATOM 711 N N . ARG A 1 95 ? 7.585 13.173 11.359 1.00 55.69 95 ARG A N 1
ATOM 712 C CA . ARG A 1 95 ? 7.323 13.914 10.104 1.00 55.69 95 ARG A CA 1
ATOM 713 C C . ARG A 1 95 ? 8.552 14.073 9.204 1.00 55.69 95 ARG A C 1
ATOM 715 O O . ARG A 1 95 ? 8.427 14.675 8.142 1.00 55.69 95 ARG A O 1
ATOM 722 N N . GLU A 1 96 ? 9.710 13.553 9.595 1.00 55.81 96 GLU A N 1
ATOM 723 C CA . GLU A 1 96 ? 10.960 13.731 8.846 1.00 55.81 96 GLU A CA 1
ATOM 724 C C . GLU A 1 96 ? 11.503 12.408 8.292 1.00 55.81 96 GLU A C 1
ATOM 726 O O . GLU A 1 96 ? 11.945 12.379 7.141 1.00 55.81 96 GLU A O 1
ATOM 731 N N . GLU A 1 97 ? 11.366 11.289 9.014 1.00 60.50 97 GLU A N 1
ATOM 732 C CA . GLU A 1 97 ? 11.905 10.000 8.574 1.00 60.50 97 GLU A CA 1
ATOM 733 C C . GLU A 1 97 ? 10.951 8.824 8.834 1.00 60.50 97 GLU A C 1
ATOM 735 O O . GLU A 1 97 ? 10.360 8.681 9.909 1.00 60.50 97 GLU A O 1
ATOM 740 N N . LEU A 1 98 ? 10.806 7.967 7.818 1.00 69.31 98 LEU A N 1
ATOM 741 C CA . LEU A 1 98 ? 10.122 6.683 7.932 1.00 69.31 98 LEU A CA 1
ATOM 742 C C . LEU A 1 98 ? 11.045 5.677 8.606 1.00 69.31 98 LEU A C 1
ATOM 744 O O . LEU A 1 98 ? 12.141 5.422 8.102 1.00 69.31 98 LEU A O 1
ATOM 748 N N . SER A 1 99 ? 10.560 5.016 9.656 1.00 77.75 99 SER A N 1
ATOM 749 C CA . SER A 1 99 ? 11.229 3.819 10.166 1.00 77.75 99 SER A CA 1
ATOM 750 C C . SER A 1 99 ? 11.294 2.738 9.082 1.00 77.75 99 SER A C 1
ATOM 752 O O . SER A 1 99 ? 10.454 2.683 8.184 1.00 77.75 99 SER A O 1
ATOM 754 N N . GLU A 1 100 ? 12.264 1.831 9.173 1.00 77.12 100 GLU A N 1
ATOM 755 C CA . GLU A 1 100 ? 12.373 0.693 8.249 1.00 77.12 100 GLU A CA 1
ATOM 756 C C . GLU A 1 100 ? 11.068 -0.126 8.187 1.00 77.12 100 GLU A C 1
ATOM 758 O O . GLU A 1 100 ? 10.626 -0.553 7.121 1.00 77.12 100 GLU A O 1
ATOM 763 N N . ASP A 1 101 ? 10.390 -0.285 9.326 1.00 79.06 101 ASP A N 1
ATOM 764 C CA . ASP A 1 101 ? 9.093 -0.959 9.407 1.00 79.06 101 ASP A CA 1
ATOM 765 C C . ASP A 1 101 ? 7.990 -0.225 8.648 1.00 79.06 101 ASP A C 1
ATOM 767 O O . ASP A 1 101 ? 7.164 -0.857 7.979 1.00 79.06 101 ASP A O 1
ATOM 771 N N . ALA A 1 102 ? 7.980 1.101 8.726 1.00 79.19 102 ALA A N 1
ATOM 772 C CA . ALA A 1 102 ? 7.065 1.932 7.967 1.00 79.19 102 ALA A CA 1
ATOM 773 C C . ALA A 1 102 ? 7.348 1.838 6.459 1.00 79.19 102 ALA A C 1
ATOM 775 O O . ALA A 1 102 ? 6.419 1.644 5.673 1.00 79.19 102 ALA A O 1
ATOM 776 N N . GLN A 1 103 ? 8.624 1.860 6.056 1.00 79.12 103 GLN A N 1
ATOM 777 C CA . GLN A 1 103 ? 9.038 1.690 4.658 1.00 79.12 103 GLN A CA 1
ATOM 778 C C . GLN A 1 103 ? 8.611 0.329 4.097 1.00 79.12 103 GLN A C 1
ATOM 780 O O . GLN A 1 103 ? 7.998 0.270 3.032 1.00 79.12 103 GLN A O 1
ATOM 785 N N . ASN A 1 104 ? 8.867 -0.758 4.829 1.00 82.94 104 ASN A N 1
ATOM 786 C CA . ASN A 1 104 ? 8.485 -2.111 4.420 1.00 82.94 104 ASN A CA 1
ATOM 787 C C . ASN A 1 104 ? 6.964 -2.256 4.287 1.00 82.94 104 ASN A C 1
ATOM 789 O O . ASN A 1 104 ? 6.472 -2.861 3.336 1.00 82.94 104 ASN A O 1
ATOM 793 N N . THR A 1 105 ? 6.202 -1.650 5.198 1.00 86.69 105 THR A N 1
ATOM 794 C CA . THR A 1 105 ? 4.732 -1.669 5.130 1.00 86.69 105 THR A CA 1
ATOM 795 C C . THR A 1 105 ? 4.213 -0.912 3.913 1.00 86.69 105 THR A C 1
ATOM 797 O O . THR A 1 105 ? 3.367 -1.416 3.178 1.00 86.69 105 THR A O 1
ATOM 800 N N . LEU A 1 106 ? 4.751 0.280 3.657 1.00 86.00 106 LEU A N 1
ATOM 801 C CA . LEU A 1 106 ? 4.395 1.068 2.481 1.00 86.00 106 LEU A CA 1
ATOM 802 C C . LEU A 1 106 ? 4.780 0.353 1.181 1.00 86.00 106 LEU A C 1
ATOM 804 O O . LEU A 1 106 ? 4.012 0.375 0.221 1.00 86.00 106 LEU A O 1
ATOM 808 N N . LEU A 1 107 ? 5.929 -0.326 1.150 1.00 85.75 107 LEU A N 1
ATOM 809 C CA . LEU A 1 107 ? 6.354 -1.129 0.006 1.00 85.75 107 LEU A CA 1
ATOM 810 C C . LEU A 1 107 ? 5.399 -2.302 -0.245 1.00 85.75 107 LEU A C 1
ATOM 812 O O . LEU A 1 107 ? 5.021 -2.542 -1.393 1.00 85.75 107 LEU A O 1
ATOM 816 N N . LEU A 1 108 ? 4.971 -2.997 0.813 1.00 90.25 108 LEU A N 1
ATOM 817 C CA . LEU A 1 108 ? 3.964 -4.055 0.732 1.00 90.25 108 LEU A CA 1
ATOM 818 C C . LEU A 1 108 ? 2.651 -3.518 0.151 1.00 90.25 108 LEU A C 1
ATOM 820 O O . LEU A 1 108 ? 2.126 -4.090 -0.803 1.00 90.25 108 LEU A O 1
ATOM 824 N N . TYR A 1 109 ? 2.157 -2.393 0.669 1.00 92.38 109 TYR A N 1
ATOM 825 C CA . TYR A 1 109 ? 0.945 -1.749 0.169 1.00 92.38 109 TYR A CA 1
ATOM 826 C C . TYR A 1 109 ? 1.060 -1.320 -1.291 1.00 92.38 109 TYR A C 1
ATOM 828 O O . TYR A 1 109 ? 0.165 -1.621 -2.077 1.00 92.38 109 TYR A O 1
ATOM 836 N N . LEU A 1 110 ? 2.164 -0.685 -1.691 1.00 90.81 110 LEU A N 1
ATOM 837 C CA . LEU A 1 110 ? 2.418 -0.348 -3.094 1.00 90.81 110 LEU A CA 1
ATOM 838 C C . LEU A 1 110 ? 2.464 -1.596 -3.978 1.00 90.81 110 LEU A C 1
ATOM 840 O O . LEU A 1 110 ? 1.955 -1.579 -5.100 1.00 90.81 110 LEU A O 1
ATOM 844 N N . GLY A 1 111 ? 3.039 -2.684 -3.467 1.00 92.31 111 GLY A N 1
ATOM 845 C CA . GLY A 1 111 ? 3.012 -3.994 -4.096 1.00 92.31 111 GLY A CA 1
ATOM 846 C C . GLY A 1 111 ? 1.586 -4.460 -4.387 1.00 92.31 111 GLY A C 1
ATOM 847 O O . GLY A 1 111 ? 1.284 -4.795 -5.531 1.00 92.31 111 GLY A O 1
ATOM 848 N N . VAL A 1 112 ? 0.692 -4.385 -3.398 1.00 95.00 112 VAL A N 1
ATOM 849 C CA . VAL A 1 112 ? -0.730 -4.748 -3.545 1.00 95.00 112 VAL A CA 1
ATOM 850 C C . VAL A 1 112 ? -1.457 -3.807 -4.507 1.00 95.00 112 VAL A C 1
ATOM 852 O O . VAL A 1 112 ? -2.146 -4.263 -5.423 1.00 95.00 112 VAL A O 1
ATOM 855 N N . MET A 1 113 ? -1.269 -2.495 -4.349 1.00 95.38 113 MET A N 1
ATOM 856 C CA . MET A 1 113 ? -1.855 -1.466 -5.213 1.00 95.38 113 MET A CA 1
ATOM 857 C C . MET A 1 113 ? -1.498 -1.697 -6.683 1.00 95.38 113 MET A C 1
ATOM 859 O O . MET A 1 113 ? -2.356 -1.614 -7.556 1.00 95.38 113 MET A O 1
ATOM 863 N N . LEU A 1 114 ? -0.237 -2.028 -6.965 1.00 92.94 114 LEU A N 1
ATOM 864 C CA . LEU A 1 114 ? 0.252 -2.279 -8.321 1.00 92.94 114 LEU A CA 1
ATOM 865 C C . LEU A 1 114 ? 0.044 -3.734 -8.772 1.00 92.94 114 LEU A C 1
ATOM 867 O O . LEU A 1 114 ? 0.380 -4.063 -9.912 1.00 92.94 114 LEU A O 1
ATOM 871 N N . GLY A 1 115 ? -0.480 -4.618 -7.921 1.00 92.75 115 GLY A N 1
ATOM 872 C CA . GLY A 1 115 ? -0.718 -6.032 -8.219 1.00 92.75 115 GLY A CA 1
ATOM 873 C C . GLY A 1 115 ? 0.567 -6.835 -8.435 1.00 92.75 115 GLY A C 1
ATOM 874 O O . GLY A 1 115 ? 0.677 -7.587 -9.403 1.00 92.75 115 GLY A O 1
ATOM 875 N N . VAL A 1 116 ? 1.610 -6.584 -7.649 1.00 91.56 116 VAL A N 1
ATOM 876 C CA . VAL A 1 116 ? 2.818 -7.420 -7.610 1.00 91.56 116 VAL A CA 1
ATOM 877 C C . VAL A 1 116 ? 2.466 -8.760 -6.971 1.00 91.56 116 VAL A C 1
ATOM 879 O O . VAL A 1 116 ? 1.804 -8.803 -5.934 1.00 91.56 116 VAL A O 1
ATOM 882 N N . ASN A 1 117 ? 2.888 -9.855 -7.598 1.00 88.62 117 ASN A N 1
ATOM 883 C CA . ASN A 1 117 ? 2.542 -11.199 -7.150 1.00 88.62 117 ASN A CA 1
ATOM 884 C C . ASN A 1 117 ? 3.001 -11.453 -5.707 1.00 88.62 117 ASN A C 1
ATOM 886 O O . ASN A 1 117 ? 3.973 -10.866 -5.234 1.00 88.62 117 ASN A O 1
ATOM 890 N N . GLY A 1 118 ? 2.254 -12.289 -4.986 1.00 86.31 118 GLY A N 1
ATOM 891 C CA . GLY A 1 118 ? 2.549 -12.648 -3.597 1.00 86.31 118 GLY A CA 1
ATOM 892 C C . GLY A 1 118 ? 2.288 -11.555 -2.557 1.00 86.31 118 GLY A C 1
ATOM 893 O O . GLY A 1 118 ? 2.075 -11.890 -1.401 1.00 86.31 118 GLY A O 1
ATOM 894 N N . THR A 1 119 ? 2.226 -10.270 -2.924 1.00 90.94 119 THR A N 1
ATOM 895 C CA . THR A 1 119 ? 2.065 -9.170 -1.947 1.00 90.94 119 THR A CA 1
ATOM 896 C C . THR A 1 119 ? 0.703 -9.167 -1.263 1.00 90.94 119 THR A C 1
ATOM 898 O O . THR A 1 119 ? 0.631 -8.998 -0.050 1.00 90.94 119 THR A O 1
ATOM 901 N N . ALA A 1 120 ? -0.374 -9.422 -2.012 1.00 91.94 120 ALA A N 1
ATOM 902 C CA . ALA A 1 120 ? -1.721 -9.534 -1.451 1.00 91.94 120 ALA A CA 1
ATOM 903 C C . ALA A 1 120 ? -1.840 -10.738 -0.506 1.00 91.94 120 ALA A C 1
ATOM 905 O O . ALA A 1 120 ? -2.412 -10.615 0.571 1.00 91.94 120 ALA A O 1
ATOM 906 N N . ALA A 1 121 ? -1.257 -11.879 -0.888 1.00 88.75 121 ALA A N 1
ATOM 907 C CA . ALA A 1 121 ? -1.216 -13.071 -0.046 1.00 88.75 121 ALA A CA 1
ATOM 908 C C . ALA A 1 121 ? -0.359 -12.845 1.210 1.00 88.75 121 ALA A C 1
ATOM 910 O O . ALA A 1 121 ? -0.776 -13.195 2.306 1.00 88.75 121 ALA A O 1
ATOM 911 N N . LEU A 1 122 ? 0.803 -12.195 1.079 1.00 87.62 122 LEU A N 1
ATOM 912 C CA . LEU A 1 122 ? 1.682 -11.861 2.201 1.00 87.62 122 LEU A CA 1
ATOM 913 C C . LEU A 1 122 ? 1.006 -10.915 3.198 1.00 87.62 122 LEU A C 1
ATOM 915 O O . LEU A 1 122 ? 1.085 -11.146 4.404 1.00 87.62 122 LEU A O 1
ATOM 919 N N . LEU A 1 123 ? 0.322 -9.883 2.699 1.00 89.44 123 LEU A N 1
ATOM 920 C CA . LEU A 1 123 ? -0.468 -8.975 3.526 1.00 89.44 123 LEU A CA 1
ATOM 921 C C . LEU A 1 123 ? -1.576 -9.732 4.270 1.00 89.44 123 LEU A C 1
ATOM 923 O O . LEU A 1 123 ? -1.751 -9.521 5.468 1.00 89.44 123 LEU A O 1
ATOM 927 N N . ARG A 1 124 ? -2.295 -10.620 3.575 1.00 88.38 124 ARG A N 1
ATOM 928 C CA . ARG A 1 124 ? -3.427 -11.350 4.146 1.00 88.38 124 ARG A CA 1
ATOM 929 C C . ARG A 1 124 ? -3.023 -12.433 5.150 1.00 88.38 124 ARG A C 1
ATOM 931 O O . ARG A 1 124 ? -3.510 -12.421 6.275 1.00 88.38 124 ARG A O 1
ATOM 938 N N . ALA A 1 125 ? -2.092 -13.317 4.796 1.00 79.50 125 ALA A N 1
ATOM 939 C CA . ALA A 1 125 ? -1.654 -14.402 5.676 1.00 79.50 125 ALA A CA 1
ATOM 940 C C . ALA A 1 125 ? -0.869 -13.912 6.892 1.00 79.50 125 ALA A C 1
ATOM 942 O O . ALA A 1 125 ? -0.962 -14.500 7.965 1.00 79.50 125 ALA A O 1
ATOM 943 N N . GLY A 1 126 ? -0.053 -12.873 6.721 1.00 68.56 126 GLY A N 1
ATOM 944 C CA . GLY A 1 126 ? 0.858 -12.427 7.767 1.00 68.56 126 GLY A CA 1
ATOM 945 C C . GLY A 1 126 ? 0.336 -11.274 8.624 1.00 68.56 126 GLY A C 1
ATOM 946 O O . GLY A 1 126 ? 0.866 -11.001 9.706 1.00 68.56 126 GLY A O 1
ATOM 947 N N . GLY A 1 127 ? -0.627 -10.512 8.109 1.00 75.56 127 GLY A N 1
ATOM 948 C CA . GLY A 1 127 ? -0.790 -9.132 8.543 1.00 75.56 127 GLY A CA 1
ATOM 949 C C . GLY A 1 127 ? 0.515 -8.338 8.383 1.00 75.56 127 GLY A C 1
ATOM 950 O O . GLY A 1 127 ? 1.537 -8.808 7.872 1.00 75.56 127 GLY A O 1
ATOM 951 N N . ILE A 1 128 ? 0.510 -7.098 8.855 1.00 74.62 128 ILE A N 1
ATOM 952 C CA . ILE A 1 128 ? 1.667 -6.212 8.690 1.00 74.62 128 ILE A CA 1
ATOM 953 C C . ILE A 1 128 ? 2.877 -6.691 9.498 1.00 74.62 128 ILE A C 1
ATOM 955 O O . ILE A 1 128 ? 4.004 -6.609 9.016 1.00 74.62 128 ILE A O 1
ATOM 959 N N . THR A 1 129 ? 2.669 -7.231 10.699 1.00 77.75 129 THR A N 1
ATOM 960 C CA . THR A 1 129 ? 3.762 -7.648 11.592 1.00 77.75 129 THR A CA 1
ATOM 961 C C . THR A 1 129 ? 4.570 -8.813 11.023 1.00 77.75 129 THR A C 1
ATOM 963 O O . THR A 1 129 ? 5.798 -8.740 10.975 1.00 77.75 129 THR A O 1
ATOM 966 N N . ILE A 1 130 ? 3.913 -9.872 10.539 1.00 75.88 130 ILE A N 1
ATOM 967 C CA . ILE A 1 130 ? 4.630 -11.018 9.962 1.00 75.88 130 ILE A CA 1
ATOM 968 C C . ILE A 1 130 ? 5.212 -10.632 8.601 1.00 75.88 130 ILE A C 1
ATOM 970 O O . ILE A 1 130 ? 6.354 -10.986 8.313 1.00 75.88 130 ILE A O 1
ATOM 974 N N . ALA A 1 131 ? 4.489 -9.854 7.787 1.00 81.56 131 ALA A N 1
ATOM 975 C CA . ALA A 1 131 ? 5.014 -9.388 6.508 1.00 81.56 131 ALA A CA 1
ATOM 976 C C . ALA A 1 131 ? 6.307 -8.568 6.679 1.00 81.56 131 ALA A C 1
ATOM 978 O O . ALA A 1 131 ? 7.275 -8.801 5.953 1.00 81.56 131 ALA A O 1
ATOM 979 N N . LYS A 1 132 ? 6.368 -7.674 7.679 1.00 80.56 132 LYS A N 1
ATOM 980 C CA . LYS A 1 132 ? 7.594 -6.953 8.070 1.00 80.56 132 LYS A CA 1
ATOM 981 C C . LYS A 1 132 ? 8.730 -7.918 8.401 1.00 80.56 132 LYS A C 1
ATOM 983 O O . LYS A 1 132 ? 9.830 -7.766 7.877 1.00 80.56 132 LYS A O 1
ATOM 988 N N . GLN A 1 133 ? 8.464 -8.928 9.227 1.00 82.19 133 GLN A N 1
ATOM 989 C CA . GLN A 1 133 ? 9.477 -9.908 9.617 1.00 82.19 133 GLN A CA 1
ATOM 990 C C . GLN A 1 133 ? 10.008 -10.704 8.415 1.00 82.19 133 GLN A C 1
ATOM 992 O O . GLN A 1 133 ? 11.215 -10.919 8.292 1.00 82.19 133 GLN A O 1
ATOM 997 N N . VAL A 1 134 ? 9.128 -11.107 7.496 1.00 81.81 134 VAL A N 1
ATOM 998 C CA . VAL A 1 134 ? 9.527 -11.767 6.246 1.00 81.81 134 VAL A CA 1
ATOM 999 C C . VAL A 1 134 ? 10.410 -10.836 5.415 1.00 81.81 134 VAL A C 1
ATOM 1001 O O . VAL A 1 134 ? 11.499 -11.233 5.015 1.00 81.81 134 VAL A O 1
ATOM 1004 N N . MET A 1 135 ? 10.008 -9.580 5.210 1.00 81.56 135 MET A N 1
ATOM 1005 C CA . MET A 1 135 ? 10.799 -8.626 4.423 1.00 81.56 135 MET A CA 1
ATOM 1006 C C . MET A 1 135 ? 12.174 -8.331 5.038 1.00 81.56 135 MET A C 1
ATOM 1008 O O . MET A 1 135 ? 13.143 -8.225 4.294 1.00 81.56 135 MET A O 1
ATOM 1012 N N . LYS A 1 136 ? 12.282 -8.278 6.373 1.00 83.75 136 LYS A N 1
ATOM 1013 C CA . LYS A 1 136 ? 13.559 -8.092 7.087 1.00 83.75 136 LYS A CA 1
ATOM 1014 C C . LYS A 1 136 ? 14.492 -9.302 7.014 1.00 83.75 136 LYS A C 1
ATOM 1016 O O . LYS A 1 136 ? 15.709 -9.154 7.066 1.00 83.75 136 LYS A O 1
ATOM 1021 N N . THR A 1 137 ? 13.936 -10.510 6.948 1.00 83.94 137 THR A N 1
ATOM 1022 C CA . THR A 1 137 ? 14.724 -11.757 6.929 1.00 83.94 137 THR A CA 1
ATOM 1023 C C . THR A 1 137 ? 15.126 -12.180 5.519 1.00 83.94 137 THR A C 1
ATOM 1025 O O . THR A 1 137 ? 16.135 -12.864 5.337 1.00 83.94 137 THR A O 1
ATOM 1028 N N . VAL A 1 138 ? 14.364 -11.765 4.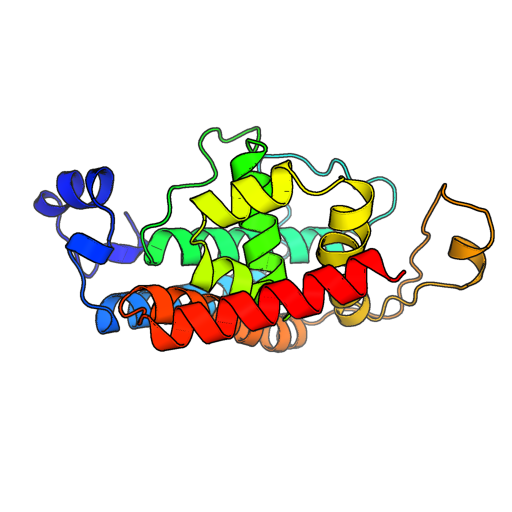506 1.00 80.88 138 VAL A N 1
ATOM 1029 C CA . VAL A 1 138 ? 14.699 -11.993 3.101 1.00 80.88 138 VAL A CA 1
ATOM 1030 C C . VAL A 1 138 ? 15.897 -11.117 2.710 1.00 80.88 138 VAL A C 1
ATOM 1032 O O . VAL A 1 138 ? 15.891 -9.915 2.962 1.00 80.88 138 VAL A O 1
ATOM 1035 N N . PRO A 1 139 ? 16.927 -11.669 2.038 1.00 83.06 139 PRO A N 1
ATOM 1036 C CA . PRO A 1 139 ? 18.068 -10.876 1.596 1.00 83.06 139 PRO A CA 1
ATOM 1037 C C . PRO A 1 139 ? 17.646 -9.671 0.745 1.00 83.06 139 PRO A C 1
ATOM 1039 O O . PRO A 1 139 ? 16.895 -9.826 -0.220 1.00 83.06 139 PRO A O 1
ATOM 1042 N N . ASN A 1 140 ? 18.221 -8.492 1.011 1.00 76.94 140 ASN A N 1
ATOM 1043 C CA . ASN A 1 140 ? 17.901 -7.243 0.299 1.00 76.94 140 ASN A CA 1
ATOM 1044 C C . ASN A 1 140 ? 17.945 -7.371 -1.232 1.00 76.94 140 ASN A C 1
ATOM 1046 O O . ASN A 1 140 ? 17.136 -6.765 -1.931 1.00 76.94 140 ASN A O 1
ATOM 1050 N N . LYS A 1 141 ? 18.854 -8.190 -1.779 1.00 74.81 141 LYS A N 1
ATOM 1051 C CA . LYS A 1 141 ? 18.932 -8.458 -3.225 1.00 74.81 141 LYS A CA 1
ATOM 1052 C C . LYS A 1 141 ? 17.670 -9.148 -3.757 1.00 74.81 141 LYS A C 1
ATOM 1054 O O . LYS A 1 141 ? 17.199 -8.796 -4.835 1.00 74.81 141 LYS A O 1
ATOM 1059 N N . ALA A 1 142 ? 17.132 -10.113 -3.013 1.00 78.62 142 ALA A N 1
ATOM 1060 C CA . ALA A 1 142 ? 15.895 -10.800 -3.361 1.00 78.62 142 ALA A CA 1
ATOM 1061 C C . ALA A 1 142 ? 14.693 -9.862 -3.190 1.00 78.62 142 ALA A C 1
ATOM 1063 O O . ALA A 1 142 ? 13.900 -9.735 -4.117 1.00 78.62 142 ALA A O 1
ATOM 1064 N N . LEU A 1 143 ? 14.612 -9.113 -2.085 1.00 76.31 143 LEU A N 1
ATOM 1065 C CA . LEU A 1 143 ? 13.557 -8.112 -1.868 1.00 76.31 143 LEU A CA 1
ATOM 1066 C C . LEU A 1 143 ? 13.525 -7.062 -2.992 1.00 76.31 143 LEU A C 1
ATOM 1068 O O . LEU A 1 143 ? 12.473 -6.754 -3.556 1.00 76.31 143 LEU A O 1
ATOM 1072 N N . THR A 1 144 ? 14.706 -6.580 -3.387 1.00 77.50 144 THR A N 1
ATOM 1073 C CA . THR A 1 144 ? 14.856 -5.625 -4.489 1.00 77.50 144 THR A CA 1
ATOM 1074 C C . THR A 1 144 ? 14.349 -6.216 -5.802 1.00 77.50 144 THR A C 1
ATOM 1076 O O . THR A 1 144 ? 13.635 -5.549 -6.542 1.00 77.50 144 THR A O 1
ATOM 1079 N N . LYS A 1 145 ? 14.677 -7.478 -6.100 1.00 79.00 145 LYS A N 1
ATOM 1080 C CA . LYS A 1 145 ? 14.229 -8.150 -7.327 1.00 79.00 145 LYS A CA 1
ATOM 1081 C C . LYS A 1 145 ? 12.725 -8.400 -7.391 1.00 79.00 145 LYS A C 1
ATOM 1083 O O . LYS A 1 145 ? 12.165 -8.371 -8.482 1.00 79.00 145 LYS A O 1
ATOM 1088 N N . THR A 1 146 ? 12.097 -8.659 -6.254 1.00 78.50 146 THR A N 1
ATOM 1089 C CA . THR A 1 146 ? 10.783 -9.322 -6.193 1.00 78.50 146 THR A CA 1
ATOM 1090 C C . THR A 1 146 ? 9.663 -8.384 -5.792 1.00 78.50 146 THR A C 1
ATOM 1092 O O . THR A 1 146 ? 8.547 -8.520 -6.282 1.00 78.50 146 THR A O 1
ATOM 1095 N N . LEU A 1 147 ? 9.975 -7.376 -4.980 1.00 81.81 147 LEU A N 1
ATOM 1096 C CA . LEU A 1 147 ? 9.055 -6.299 -4.645 1.00 81.81 147 LEU A CA 1
ATOM 1097 C C . LEU A 1 147 ? 9.461 -5.015 -5.346 1.00 81.81 147 LEU A C 1
ATOM 1099 O O . LEU A 1 147 ? 8.680 -4.461 -6.119 1.00 81.81 147 LEU A O 1
ATOM 1103 N N . TRP A 1 148 ? 10.696 -4.557 -5.132 1.00 79.75 148 TRP A N 1
ATOM 1104 C CA . TRP A 1 148 ? 11.041 -3.200 -5.534 1.00 79.75 148 TRP A CA 1
ATOM 1105 C C . TRP A 1 148 ? 11.084 -3.024 -7.067 1.00 79.75 148 TRP A C 1
ATOM 1107 O O . TRP A 1 148 ? 10.363 -2.198 -7.624 1.00 79.75 148 TRP A O 1
ATOM 1117 N N . TYR A 1 149 ? 11.842 -3.839 -7.804 1.00 78.69 149 TYR A N 1
ATOM 1118 C CA . TYR A 1 149 ? 11.921 -3.711 -9.264 1.00 78.69 149 TYR A CA 1
ATOM 1119 C C . TYR A 1 149 ? 10.568 -3.874 -9.976 1.00 78.69 149 TYR A C 1
ATOM 1121 O O . TYR A 1 149 ? 10.308 -3.084 -10.888 1.00 78.69 149 TYR A O 1
ATOM 1129 N N . PRO A 1 150 ? 9.681 -4.821 -9.609 1.00 85.88 150 PRO A N 1
ATOM 1130 C CA . PRO A 1 150 ? 8.343 -4.900 -10.189 1.00 85.88 150 PRO A CA 1
ATOM 1131 C C . PRO A 1 150 ? 7.491 -3.654 -9.934 1.00 85.88 150 PRO A C 1
ATOM 1133 O O . PRO A 1 150 ? 6.849 -3.182 -10.874 1.00 85.88 150 PRO A O 1
ATOM 1136 N N . ILE A 1 151 ? 7.524 -3.091 -8.719 1.00 84.62 151 ILE A N 1
ATOM 1137 C CA . ILE A 1 151 ? 6.851 -1.823 -8.383 1.00 84.62 151 ILE A CA 1
ATOM 1138 C C . ILE A 1 151 ? 7.404 -0.706 -9.276 1.00 84.62 151 ILE A C 1
ATOM 1140 O O . ILE A 1 151 ? 6.641 -0.095 -10.028 1.00 84.62 151 ILE A O 1
ATOM 1144 N N . LEU A 1 152 ? 8.730 -0.514 -9.302 1.00 78.12 152 LEU A N 1
ATOM 1145 C CA . LEU A 1 152 ? 9.386 0.489 -10.146 1.00 78.12 152 LEU A CA 1
ATOM 1146 C C . LEU A 1 152 ? 9.003 0.339 -11.616 1.00 78.12 152 LEU A C 1
ATOM 1148 O O . LEU A 1 152 ? 8.593 1.304 -12.253 1.00 78.12 152 LEU A O 1
ATOM 1152 N N . LYS A 1 153 ? 9.099 -0.875 -12.155 1.00 81.00 153 LYS A N 1
ATOM 1153 C CA . LYS A 1 153 ? 8.794 -1.178 -13.554 1.00 81.00 153 LYS A CA 1
ATOM 1154 C C . LYS A 1 153 ? 7.337 -0.876 -13.897 1.00 81.00 153 LYS A C 1
ATOM 1156 O O . LYS A 1 153 ? 7.077 -0.342 -14.973 1.00 81.00 153 LYS A O 1
ATOM 1161 N N . LYS A 1 154 ? 6.393 -1.215 -13.014 1.00 86.62 154 LYS A N 1
ATOM 1162 C CA . LYS A 1 154 ? 4.967 -0.928 -13.218 1.00 86.62 154 LYS A CA 1
ATOM 1163 C C . LYS A 1 154 ? 4.691 0.570 -13.199 1.00 86.62 154 LYS A C 1
ATOM 1165 O O . LYS A 1 154 ? 3.991 1.042 -14.091 1.00 86.62 154 LYS A O 1
ATOM 1170 N N . VAL A 1 155 ? 5.307 1.308 -12.274 1.00 80.56 155 VAL A N 1
ATOM 1171 C CA . VAL A 1 155 ? 5.221 2.772 -12.267 1.00 80.56 155 VAL A CA 1
ATOM 1172 C C . VAL A 1 155 ? 5.815 3.347 -13.547 1.00 80.56 155 VAL A C 1
ATOM 1174 O O . VAL A 1 155 ? 5.109 4.017 -14.284 1.00 80.56 155 VAL A O 1
ATOM 1177 N N . LEU A 1 156 ? 7.054 3.015 -13.906 1.00 78.50 156 LEU A N 1
ATOM 1178 C CA . LEU A 1 156 ? 7.679 3.507 -15.140 1.00 78.50 156 LEU A CA 1
ATOM 1179 C C . LEU A 1 156 ? 6.837 3.208 -16.396 1.00 78.50 156 LEU A C 1
ATOM 1181 O O . LEU A 1 156 ? 6.718 4.063 -17.272 1.00 78.50 156 LEU A O 1
ATOM 1185 N N . LYS A 1 157 ? 6.177 2.044 -16.457 1.00 82.12 157 LYS A N 1
ATOM 1186 C CA . LYS A 1 157 ? 5.254 1.694 -17.546 1.00 82.12 157 LYS A CA 1
ATOM 1187 C C . LYS A 1 157 ? 4.035 2.624 -17.623 1.00 82.12 157 LYS A C 1
ATOM 1189 O O . LYS A 1 157 ? 3.637 2.961 -18.735 1.00 82.12 157 LYS A O 1
ATOM 1194 N N . ILE A 1 158 ? 3.466 3.050 -16.489 1.00 79.94 158 ILE A N 1
ATOM 1195 C CA . ILE A 1 158 ? 2.373 4.046 -16.444 1.00 79.94 158 ILE A CA 1
ATOM 1196 C C . ILE A 1 158 ? 2.820 5.351 -17.117 1.00 79.94 158 ILE A C 1
ATOM 1198 O O . ILE A 1 158 ? 2.063 5.942 -17.880 1.00 79.94 158 ILE A O 1
ATOM 1202 N N . PHE A 1 159 ? 4.079 5.742 -16.910 1.00 74.44 159 PHE A N 1
ATOM 1203 C CA . PHE A 1 159 ? 4.675 6.950 -17.487 1.00 74.44 159 PHE A CA 1
ATOM 1204 C C . PHE A 1 159 ? 5.176 6.778 -18.933 1.00 74.44 159 PHE A C 1
ATOM 1206 O O . PHE A 1 159 ? 5.860 7.654 -19.462 1.00 74.44 159 PHE A O 1
ATOM 1213 N N . GLY A 1 160 ? 4.890 5.641 -19.583 1.00 71.44 160 GLY A N 1
ATOM 1214 C CA . GLY A 1 160 ? 5.397 5.344 -20.929 1.00 71.44 160 GLY A CA 1
ATOM 1215 C C . GLY A 1 160 ? 6.927 5.288 -20.999 1.00 71.44 160 GLY A C 1
ATOM 1216 O O . GLY A 1 160 ? 7.512 5.468 -22.067 1.00 71.44 160 GLY A O 1
ATOM 1217 N N . VAL A 1 161 ? 7.585 5.068 -19.858 1.00 72.31 161 VAL A N 1
ATOM 1218 C CA . VAL A 1 161 ? 9.039 5.055 -19.745 1.00 72.31 161 VAL A CA 1
ATOM 1219 C C . VAL A 1 161 ? 9.553 3.685 -20.122 1.00 72.31 161 VAL A C 1
ATOM 1221 O O . VAL A 1 161 ? 9.304 2.688 -19.440 1.00 72.31 161 VAL A O 1
ATOM 1224 N N . ASN A 1 162 ? 10.329 3.642 -21.199 1.00 63.62 162 ASN A N 1
ATOM 1225 C CA . ASN A 1 162 ? 10.985 2.418 -21.620 1.00 63.62 162 ASN A CA 1
ATOM 1226 C C . ASN A 1 162 ? 12.342 2.280 -20.930 1.00 63.62 162 ASN A C 1
ATOM 1228 O O . ASN A 1 162 ? 13.180 3.186 -20.950 1.00 63.62 162 ASN A O 1
ATOM 1232 N N . LEU A 1 163 ? 12.577 1.101 -20.351 1.00 63.97 163 LEU A N 1
ATOM 1233 C CA . LEU A 1 163 ? 13.902 0.699 -19.895 1.00 63.97 163 LEU A CA 1
ATOM 1234 C C . LEU A 1 163 ? 14.745 0.408 -21.151 1.00 63.97 163 LEU A C 1
ATOM 1236 O O . LEU A 1 163 ? 14.510 -0.592 -21.831 1.00 63.97 163 LEU A O 1
ATOM 1240 N N . THR A 1 164 ? 15.700 1.270 -21.512 1.00 60.22 164 THR A N 1
ATOM 1241 C CA . THR A 1 164 ? 16.546 0.991 -22.685 1.00 60.22 164 THR A CA 1
ATOM 1242 C C . THR A 1 164 ? 17.595 -0.074 -22.379 1.00 60.22 164 THR A C 1
ATOM 1244 O O . THR A 1 164 ? 18.250 -0.055 -21.336 1.00 60.22 164 THR A O 1
ATOM 1247 N N . LYS A 1 165 ? 17.804 -0.998 -23.328 1.00 53.56 165 LYS A N 1
ATOM 1248 C CA . LYS A 1 165 ? 18.794 -2.085 -23.207 1.00 53.56 165 LYS A CA 1
ATOM 1249 C C . LYS A 1 165 ? 20.220 -1.562 -22.951 1.00 53.56 165 LYS A C 1
ATOM 1251 O O . LYS A 1 165 ? 20.990 -2.220 -22.259 1.00 53.56 165 LYS A O 1
ATOM 1256 N N . GLY A 1 166 ? 20.550 -0.357 -23.431 1.00 51.38 166 GLY A N 1
ATOM 1257 C CA . GLY A 1 166 ? 21.847 0.299 -23.211 1.00 51.38 166 GLY A CA 1
ATOM 1258 C C . GLY A 1 166 ? 22.112 0.756 -21.767 1.00 51.38 166 GLY A C 1
ATOM 1259 O O . GLY A 1 166 ? 23.271 0.813 -21.366 1.00 51.38 166 GLY A O 1
ATOM 1260 N N . GLY A 1 167 ? 21.068 1.018 -20.969 1.00 52.25 167 GLY A N 1
ATOM 1261 C CA . GLY A 1 167 ? 21.193 1.329 -19.537 1.00 52.25 167 GLY A CA 1
ATOM 1262 C C . GLY A 1 167 ? 21.405 0.092 -18.655 1.00 52.25 167 GLY A C 1
ATOM 1263 O O . GLY A 1 167 ? 21.950 0.201 -17.563 1.00 52.25 167 GLY A O 1
ATOM 1264 N N . LEU A 1 168 ? 21.021 -1.094 -19.140 1.00 45.03 168 LEU A N 1
ATOM 1265 C CA . LEU A 1 168 ? 21.223 -2.375 -18.450 1.00 45.03 168 LEU A CA 1
ATOM 1266 C C . LEU A 1 168 ? 22.575 -3.026 -18.808 1.00 45.03 168 LEU A C 1
ATOM 1268 O O . LEU A 1 168 ? 23.170 -3.729 -17.996 1.00 45.03 168 LEU A O 1
ATOM 1272 N N . ALA A 1 169 ? 23.076 -2.777 -20.024 1.00 45.69 169 ALA A N 1
ATOM 1273 C CA . ALA A 1 169 ? 24.257 -3.437 -20.586 1.00 45.69 169 ALA A CA 1
ATOM 1274 C C . ALA A 1 169 ? 25.609 -2.980 -19.998 1.00 45.69 169 ALA A C 1
ATOM 1276 O O . ALA A 1 169 ? 26.629 -3.603 -20.281 1.00 45.69 169 ALA A O 1
ATOM 1277 N N . LYS A 1 170 ? 25.651 -1.920 -19.177 1.00 42.84 170 LYS A N 1
ATOM 1278 C CA . LYS A 1 170 ? 26.900 -1.390 -18.586 1.00 42.84 170 LYS A CA 1
ATOM 1279 C C . LYS A 1 170 ? 27.201 -1.874 -17.162 1.00 42.84 170 LYS A C 1
ATOM 1281 O O . LYS A 1 170 ? 28.064 -1.316 -16.492 1.00 42.84 170 LYS A O 1
ATOM 1286 N N . GLY A 1 171 ? 26.549 -2.944 -16.714 1.00 41.62 171 GLY A N 1
ATOM 1287 C CA . GLY A 1 171 ? 26.724 -3.461 -15.359 1.00 41.62 171 GLY A CA 1
ATOM 1288 C C . GLY A 1 171 ? 25.892 -2.681 -14.341 1.00 41.62 171 GLY A C 1
ATOM 1289 O O . GLY A 1 171 ? 25.273 -1.672 -14.662 1.00 41.62 171 GLY A O 1
ATOM 1290 N N . ILE A 1 172 ? 25.877 -3.190 -13.112 1.00 42.12 172 ILE A N 1
ATOM 1291 C CA . ILE A 1 172 ? 24.961 -2.933 -11.978 1.00 42.12 172 ILE A CA 1
ATOM 1292 C C . ILE A 1 172 ? 24.838 -1.442 -11.537 1.00 42.12 172 ILE A C 1
ATOM 1294 O O . ILE A 1 172 ? 24.206 -1.130 -10.537 1.00 42.12 172 ILE A O 1
ATOM 1298 N N . GLY A 1 173 ? 25.404 -0.481 -12.269 1.00 44.84 173 GLY A N 1
ATOM 1299 C CA . GLY A 1 173 ? 25.617 0.885 -11.804 1.00 44.84 173 GLY A CA 1
ATOM 1300 C C . GLY A 1 173 ? 24.501 1.908 -12.020 1.00 44.84 173 GLY A C 1
ATOM 1301 O O . GLY A 1 173 ? 24.276 2.692 -11.107 1.00 44.84 173 GLY A O 1
ATOM 1302 N N . LYS A 1 174 ? 23.856 2.025 -13.195 1.00 51.03 174 LYS A N 1
ATOM 1303 C CA . LYS A 1 174 ? 22.991 3.201 -13.476 1.00 51.03 174 LYS A CA 1
ATOM 1304 C C . LYS A 1 174 ? 21.868 2.910 -14.473 1.00 51.03 174 LYS A C 1
ATOM 1306 O O . LYS A 1 174 ? 22.098 2.835 -15.676 1.00 51.03 174 LYS A O 1
ATOM 1311 N N . PHE A 1 175 ? 20.641 2.817 -13.962 1.00 58.12 175 PHE A N 1
ATOM 1312 C CA . PHE A 1 175 ? 19.427 2.750 -14.770 1.00 58.12 175 PHE A CA 1
ATOM 1313 C C . PHE A 1 175 ? 19.061 4.150 -15.302 1.00 58.12 175 PHE A C 1
ATOM 1315 O O . PHE A 1 175 ? 18.879 5.080 -14.513 1.00 58.12 175 PHE A O 1
ATOM 1322 N N . ILE A 1 176 ? 18.969 4.298 -16.632 1.00 56.50 176 ILE A N 1
ATOM 1323 C CA . ILE A 1 176 ? 18.615 5.562 -17.301 1.00 56.50 176 ILE A CA 1
ATOM 1324 C C . ILE A 1 176 ? 17.244 5.399 -17.980 1.00 56.50 176 ILE A C 1
ATOM 1326 O O . ILE A 1 176 ? 17.156 4.740 -19.024 1.00 56.50 176 ILE A O 1
ATOM 1330 N N . PRO A 1 177 ? 16.171 5.963 -17.399 1.00 61.81 177 PRO A N 1
ATOM 1331 C CA . PRO A 1 177 ? 14.855 5.988 -18.027 1.00 61.81 177 PRO A CA 1
ATOM 1332 C C . PRO A 1 177 ? 14.830 6.930 -19.239 1.00 61.81 177 PRO A C 1
ATOM 1334 O O . PRO A 1 177 ? 15.418 8.008 -19.194 1.00 61.81 177 PRO A O 1
ATOM 1337 N N . ILE A 1 178 ? 14.107 6.558 -20.302 1.00 62.78 178 ILE A N 1
ATOM 1338 C CA . ILE A 1 178 ? 13.760 7.478 -21.399 1.00 62.78 178 ILE A CA 1
ATOM 1339 C C . ILE A 1 178 ? 12.257 7.744 -21.361 1.00 62.78 178 ILE A C 1
ATOM 1341 O O . ILE A 1 178 ? 11.459 6.810 -21.467 1.00 62.78 178 ILE A O 1
ATOM 1345 N N . LEU A 1 179 ? 11.892 9.018 -21.194 1.00 63.12 179 LEU A N 1
ATOM 1346 C CA . LEU A 1 179 ? 10.510 9.492 -21.121 1.00 63.12 179 LEU A CA 1
ATOM 1347 C C . LEU A 1 179 ? 9.900 9.638 -22.519 1.00 63.12 179 LEU A C 1
ATOM 1349 O O . LEU A 1 179 ? 10.558 10.141 -23.429 1.00 63.12 179 LEU A O 1
ATOM 1353 N N . GLY A 1 180 ? 8.641 9.217 -22.664 1.00 55.25 180 GLY A N 1
ATOM 1354 C CA . GLY A 1 180 ? 7.937 9.181 -23.948 1.00 55.25 180 GLY A CA 1
ATOM 1355 C C . GLY A 1 180 ? 6.619 9.962 -24.036 1.00 55.25 180 GLY A C 1
ATOM 1356 O O . GLY A 1 180 ? 6.014 9.939 -25.103 1.00 55.25 180 GLY A O 1
ATOM 1357 N N . GLY A 1 181 ? 6.139 10.648 -22.989 1.00 61.12 181 GLY A N 1
ATOM 1358 C CA . GLY A 1 181 ? 4.854 11.363 -23.070 1.00 61.12 181 GLY A CA 1
ATOM 1359 C C . GLY A 1 181 ? 4.449 12.149 -21.820 1.00 61.12 181 GLY A C 1
ATOM 1360 O O . GLY A 1 181 ? 5.036 11.980 -20.757 1.00 61.12 181 GLY A O 1
ATOM 1361 N N . ILE A 1 182 ? 3.438 13.013 -21.975 1.00 62.75 182 ILE A N 1
ATOM 1362 C CA . ILE A 1 182 ? 2.806 13.804 -20.903 1.00 62.75 182 ILE A CA 1
ATOM 1363 C C . ILE A 1 182 ? 1.691 12.969 -20.255 1.00 62.75 182 ILE A C 1
ATOM 1365 O O . ILE A 1 182 ? 0.877 12.379 -20.966 1.00 62.75 182 ILE A O 1
ATOM 1369 N N . ILE A 1 183 ? 1.609 12.957 -18.920 1.00 67.94 183 ILE A N 1
ATOM 1370 C CA . ILE A 1 183 ? 0.499 12.332 -18.183 1.00 67.94 183 ILE A CA 1
ATOM 1371 C C . ILE A 1 183 ? -0.603 13.356 -17.923 1.00 67.94 183 ILE A C 1
ATOM 1373 O O . ILE A 1 183 ? -0.357 14.433 -17.388 1.00 67.94 183 ILE A O 1
ATOM 1377 N N . SER A 1 184 ? -1.833 13.015 -18.309 1.00 76.19 184 SER A N 1
ATOM 1378 C CA . SER A 1 184 ? -3.016 13.831 -18.033 1.00 76.19 184 SER A CA 1
ATOM 1379 C C . SER A 1 184 ? -3.659 13.437 -16.703 1.00 76.19 184 SER A C 1
ATOM 1381 O O . SER A 1 184 ? -3.583 12.282 -16.283 1.00 76.19 184 SER A O 1
ATOM 1383 N N . GLY A 1 185 ? -4.381 14.367 -16.071 1.00 80.31 185 GLY A N 1
ATOM 1384 C CA . GLY A 1 185 ? -5.148 14.075 -14.853 1.00 80.31 185 GLY A CA 1
ATOM 1385 C C . GLY A 1 185 ? -6.147 12.921 -15.026 1.00 80.31 185 GLY A C 1
ATOM 1386 O O . GLY A 1 185 ? -6.346 12.138 -14.106 1.00 80.31 185 GLY A O 1
ATOM 1387 N N . GLY A 1 186 ? -6.710 12.737 -16.227 1.00 84.69 186 GLY A N 1
ATOM 1388 C CA . GLY A 1 186 ? -7.576 11.592 -16.531 1.00 84.69 186 GLY A CA 1
ATOM 1389 C C . GLY A 1 186 ? -6.846 10.244 -16.485 1.00 84.69 186 GLY A C 1
ATOM 1390 O O . GLY A 1 186 ? -7.400 9.264 -15.991 1.00 84.69 186 GLY A O 1
ATOM 1391 N N . LEU A 1 187 ? -5.589 10.192 -16.940 1.00 83.19 187 LEU A N 1
ATOM 1392 C CA . LEU A 1 187 ? -4.761 8.988 -16.847 1.00 83.19 187 LEU A CA 1
ATOM 1393 C C . LEU A 1 187 ? -4.339 8.707 -15.397 1.00 83.19 187 LEU A C 1
ATOM 1395 O O . LEU A 1 187 ? -4.393 7.553 -14.965 1.00 83.19 187 LEU A O 1
ATOM 1399 N N . THR A 1 188 ? -3.996 9.747 -14.627 1.00 84.50 188 THR A N 1
ATOM 1400 C CA . THR A 1 188 ? -3.765 9.630 -13.176 1.00 84.50 188 THR A CA 1
ATOM 1401 C C . THR A 1 188 ? -4.993 9.050 -12.483 1.00 84.50 188 THR A C 1
ATOM 1403 O O . THR A 1 188 ? -4.870 8.071 -11.747 1.00 84.50 188 THR A O 1
ATOM 1406 N N . PHE A 1 189 ? -6.185 9.574 -12.787 1.00 88.25 189 PHE A N 1
ATOM 1407 C CA . PHE A 1 189 ? -7.443 9.077 -12.239 1.00 88.25 189 PHE A CA 1
ATOM 1408 C C . PHE A 1 189 ? -7.670 7.598 -12.570 1.00 88.25 189 PHE A C 1
ATOM 1410 O O . PHE A 1 189 ? -7.895 6.782 -11.674 1.00 88.25 189 PHE A O 1
ATOM 1417 N N . ALA A 1 190 ? -7.566 7.247 -13.855 1.00 89.62 190 ALA A N 1
ATOM 1418 C CA . ALA A 1 190 ? -7.783 5.890 -14.353 1.00 89.62 190 ALA A CA 1
ATOM 1419 C C . ALA A 1 190 ? -6.782 4.870 -13.788 1.00 89.62 190 ALA A C 1
ATOM 1421 O O . ALA A 1 190 ? -7.088 3.682 -13.740 1.00 89.62 190 ALA A O 1
ATOM 1422 N N . THR A 1 191 ? -5.609 5.325 -13.344 1.00 89.31 191 THR A N 1
ATOM 1423 C CA . THR A 1 191 ? -4.558 4.469 -12.782 1.00 89.31 191 THR A CA 1
ATOM 1424 C C . THR A 1 191 ? -4.650 4.363 -11.262 1.00 89.31 191 THR A C 1
ATOM 1426 O O . THR A 1 191 ? -4.630 3.267 -10.711 1.00 89.31 191 THR A O 1
ATOM 1429 N N . MET A 1 192 ? -4.772 5.488 -10.558 1.00 91.44 192 MET A N 1
ATOM 1430 C CA . MET A 1 192 ? -4.736 5.502 -9.095 1.00 91.44 192 MET A CA 1
ATOM 1431 C C . MET A 1 192 ? -6.016 4.963 -8.453 1.00 91.44 192 MET A C 1
ATOM 1433 O O . MET A 1 192 ? -5.948 4.370 -7.378 1.00 91.44 192 MET A O 1
ATOM 1437 N N . LYS A 1 193 ? -7.177 5.133 -9.100 1.00 95.19 193 LYS A N 1
ATOM 1438 C CA . LYS A 1 193 ? -8.444 4.584 -8.599 1.00 95.19 193 LYS A CA 1
ATOM 1439 C C . LYS A 1 193 ? -8.395 3.056 -8.430 1.00 95.19 193 LYS A C 1
ATOM 1441 O O . LYS A 1 193 ? -8.580 2.611 -7.299 1.00 95.19 193 LYS A O 1
ATOM 1446 N N . PRO A 1 194 ? -8.081 2.249 -9.466 1.00 95.88 194 PRO A N 1
ATOM 1447 C CA . PRO A 1 194 ? -8.009 0.796 -9.304 1.00 95.88 194 PRO A CA 1
ATOM 1448 C C . PRO A 1 194 ? -6.884 0.356 -8.357 1.00 95.88 194 PRO A C 1
ATOM 1450 O O . PRO A 1 194 ? -7.021 -0.659 -7.681 1.00 95.88 194 PRO A O 1
ATOM 1453 N N . MET A 1 195 ? -5.793 1.122 -8.254 1.00 95.81 195 MET A N 1
ATOM 1454 C CA . MET A 1 195 ? -4.744 0.865 -7.262 1.00 95.81 195 MET A CA 1
ATOM 1455 C C . MET A 1 195 ? -5.268 0.983 -5.825 1.00 95.81 195 MET A C 1
ATOM 1457 O O . MET A 1 195 ? -5.024 0.097 -5.006 1.00 95.81 195 MET A O 1
ATOM 1461 N N . GLY A 1 196 ? -6.004 2.057 -5.526 1.00 97.06 196 GLY A N 1
ATOM 1462 C CA . GLY A 1 196 ? -6.649 2.249 -4.228 1.00 97.06 196 GLY A CA 1
ATOM 1463 C C . GLY A 1 196 ? -7.679 1.163 -3.923 1.00 97.06 196 GLY A C 1
ATOM 1464 O O . GLY A 1 196 ? -7.654 0.590 -2.838 1.00 97.06 196 GLY A O 1
ATOM 1465 N N . GLU A 1 197 ? -8.529 0.829 -4.898 1.00 97.69 197 GLU A N 1
ATOM 1466 C CA . GLU A 1 197 ? -9.539 -0.234 -4.773 1.00 97.69 197 GLU A CA 1
ATOM 1467 C C . GLU A 1 197 ? -8.901 -1.612 -4.537 1.00 97.69 197 GLU A C 1
ATOM 1469 O O . GLU A 1 197 ? -9.414 -2.398 -3.743 1.00 97.69 197 GLU A O 1
ATOM 1474 N N . SER A 1 198 ? -7.760 -1.899 -5.177 1.00 97.06 198 SER A N 1
ATOM 1475 C CA . SER A 1 198 ? -6.997 -3.136 -4.960 1.00 97.06 198 SER A CA 1
ATOM 1476 C C . SER A 1 198 ? -6.556 -3.265 -3.502 1.00 97.06 198 SER A C 1
ATOM 1478 O O . SER A 1 198 ? -6.846 -4.266 -2.848 1.00 97.06 198 SER A O 1
ATOM 1480 N N . LEU A 1 199 ? -5.912 -2.229 -2.957 1.00 96.62 199 LEU A N 1
ATOM 1481 C CA . LEU A 1 199 ? -5.452 -2.251 -1.570 1.00 96.62 199 LEU A CA 1
ATOM 1482 C C . LEU A 1 199 ? -6.618 -2.280 -0.579 1.00 96.62 199 LEU A C 1
ATOM 1484 O O . LEU A 1 199 ? -6.600 -3.084 0.349 1.00 96.62 199 LEU A O 1
ATOM 1488 N N . GLN A 1 200 ? -7.648 -1.459 -0.798 1.00 96.69 200 GLN A N 1
ATOM 1489 C CA . GLN A 1 200 ? -8.865 -1.470 0.012 1.00 96.69 200 GLN A CA 1
ATOM 1490 C C . GLN A 1 200 ? -9.470 -2.872 0.082 1.00 96.69 200 GLN A C 1
ATOM 1492 O O . GLN A 1 200 ? -9.792 -3.349 1.165 1.00 96.69 200 GLN A O 1
ATOM 1497 N N . LYS A 1 201 ? -9.614 -3.542 -1.064 1.00 95.44 201 LYS A N 1
ATOM 1498 C CA . LYS A 1 201 ? -10.194 -4.882 -1.134 1.00 95.44 201 LYS A CA 1
ATOM 1499 C C . LYS A 1 201 ? -9.415 -5.881 -0.282 1.00 95.44 201 LYS A C 1
ATOM 1501 O O . LYS A 1 201 ? -10.029 -6.685 0.413 1.00 95.44 201 LYS A O 1
ATOM 1506 N N . GLU A 1 202 ? -8.086 -5.855 -0.342 1.00 93.69 202 GLU A N 1
ATOM 1507 C CA . GLU 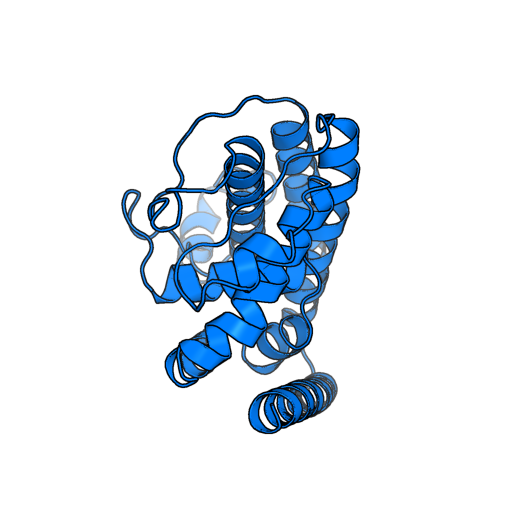A 1 202 ? -7.263 -6.782 0.439 1.00 93.69 202 GLU A CA 1
ATOM 1508 C C . GLU A 1 202 ? -7.267 -6.450 1.938 1.00 93.69 202 GLU A C 1
ATOM 1510 O O . GLU A 1 202 ? -7.339 -7.371 2.747 1.00 93.69 202 GLU A O 1
ATOM 1515 N N . LEU A 1 203 ? -7.289 -5.167 2.316 1.00 92.50 203 LEU A N 1
ATOM 1516 C CA . LEU A 1 203 ? -7.426 -4.746 3.716 1.00 92.50 203 LEU A CA 1
ATOM 1517 C C . LEU A 1 203 ? -8.815 -5.077 4.288 1.00 92.50 203 LEU A C 1
ATOM 1519 O O . LEU A 1 203 ? -8.925 -5.549 5.413 1.00 92.50 203 LEU A O 1
ATOM 1523 N N . SER A 1 204 ? -9.877 -4.911 3.500 1.00 91.94 204 SER A N 1
ATOM 1524 C CA . SER A 1 204 ? -11.250 -5.238 3.904 1.00 91.94 204 SER A CA 1
ATOM 1525 C C . SER A 1 204 ? -11.423 -6.732 4.199 1.00 91.94 204 SER A C 1
ATOM 1527 O O . SER A 1 204 ? -12.038 -7.108 5.196 1.00 91.94 204 SER A O 1
ATOM 1529 N N . LYS A 1 205 ? -10.798 -7.609 3.401 1.00 90.00 205 LYS A N 1
ATOM 1530 C CA . LYS A 1 205 ? -10.800 -9.063 3.651 1.00 90.00 205 LYS A CA 1
ATOM 1531 C C . LYS A 1 205 ? -10.183 -9.451 4.996 1.00 90.00 205 LYS A C 1
ATOM 1533 O O . LYS A 1 205 ? -10.533 -10.503 5.521 1.00 90.00 205 LYS A O 1
ATOM 1538 N N . LEU A 1 206 ? -9.285 -8.633 5.547 1.00 84.44 206 LEU A N 1
ATOM 1539 C CA . LEU A 1 206 ? -8.628 -8.921 6.824 1.00 84.44 206 LEU A CA 1
ATOM 1540 C C . LEU A 1 206 ? -9.566 -8.768 8.021 1.00 84.44 206 LEU A C 1
ATOM 1542 O O . LEU A 1 206 ? -9.308 -9.364 9.062 1.00 84.44 206 LEU A O 1
ATOM 1546 N N . VAL A 1 207 ? -10.676 -8.040 7.865 1.00 78.56 207 VAL A N 1
ATOM 1547 C CA . VAL A 1 207 ? -11.693 -7.898 8.917 1.00 78.56 207 VAL A CA 1
ATOM 1548 C C . VAL A 1 207 ? -12.372 -9.240 9.217 1.00 78.56 207 VAL A C 1
ATOM 1550 O O . VAL A 1 207 ? -12.693 -9.520 10.366 1.00 78.56 207 VAL A O 1
ATOM 1553 N N . ASN A 1 208 ? -12.548 -10.088 8.199 1.00 77.19 208 ASN A N 1
ATOM 1554 C CA . ASN A 1 208 ? -13.190 -11.400 8.297 1.00 77.19 208 ASN A CA 1
ATOM 1555 C C . ASN A 1 208 ? -12.322 -12.476 7.628 1.00 77.19 208 ASN A C 1
ATOM 1557 O O . ASN A 1 208 ? -12.717 -13.099 6.641 1.00 77.19 208 ASN A O 1
ATOM 1561 N N . TYR A 1 209 ? -11.109 -12.655 8.149 1.00 81.81 209 TYR A N 1
ATOM 1562 C CA . TYR A 1 209 ? -10.125 -13.572 7.587 1.00 81.81 209 TYR A CA 1
ATOM 1563 C C . TYR A 1 209 ? -10.292 -15.000 8.1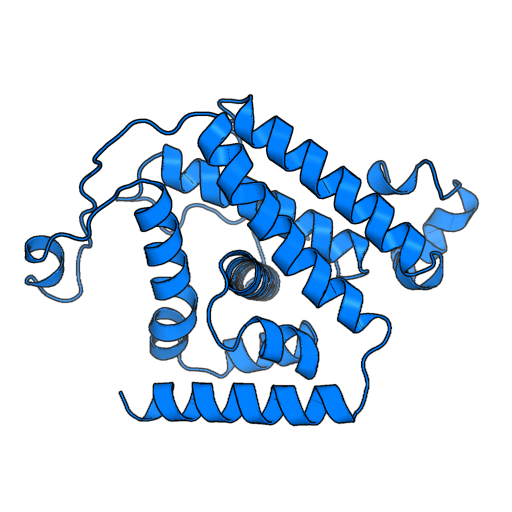26 1.00 81.81 209 TYR A C 1
ATOM 1565 O O . TYR A 1 209 ? -10.275 -15.222 9.336 1.00 81.81 209 TYR A O 1
ATOM 1573 N N . SER A 1 210 ? -10.467 -15.972 7.230 1.00 82.25 210 SER A N 1
ATOM 1574 C CA . SER A 1 210 ? -10.690 -17.382 7.577 1.00 82.25 210 SER A CA 1
ATOM 1575 C C . SER A 1 210 ? -9.429 -18.241 7.457 1.00 82.25 210 SER A C 1
ATOM 1577 O O . SER A 1 210 ? -8.519 -17.945 6.685 1.00 82.25 210 SER A O 1
ATOM 1579 N N . GLU A 1 211 ? -9.423 -19.378 8.156 1.00 82.75 211 GLU A N 1
ATOM 1580 C CA . GLU A 1 211 ? -8.335 -20.363 8.083 1.00 82.75 211 GLU A CA 1
ATOM 1581 C C . GLU A 1 211 ? -8.130 -20.914 6.660 1.00 82.75 211 GLU A C 1
ATOM 1583 O O . GLU A 1 211 ? -7.004 -21.130 6.227 1.00 82.75 211 GLU A O 1
ATOM 1588 N N . VAL A 1 212 ? -9.205 -21.094 5.882 1.00 85.56 212 VAL A N 1
ATOM 1589 C CA . VAL A 1 212 ? -9.097 -21.553 4.485 1.00 85.56 212 VAL A CA 1
ATOM 1590 C C . VAL A 1 212 ? -8.339 -20.529 3.638 1.00 85.56 212 VAL A C 1
ATOM 1592 O O . VAL A 1 212 ? -7.422 -20.896 2.905 1.00 85.56 212 VAL A O 1
ATOM 1595 N N . GLN A 1 213 ? -8.666 -19.241 3.789 1.00 83.50 213 GLN A N 1
ATOM 1596 C CA . GLN A 1 213 ? -7.956 -18.159 3.100 1.00 83.50 213 GLN A CA 1
ATOM 1597 C C . GLN A 1 213 ? -6.486 -18.086 3.532 1.00 83.50 213 GLN A C 1
ATOM 1599 O O . GLN A 1 213 ? -5.620 -17.849 2.692 1.00 83.50 213 GLN A O 1
ATOM 1604 N N . TYR A 1 214 ? -6.195 -18.358 4.809 1.00 83.94 214 TYR A N 1
ATOM 1605 C CA . TYR A 1 214 ? -4.826 -18.458 5.312 1.00 83.94 214 TYR A CA 1
ATOM 1606 C C . TYR A 1 214 ? -4.008 -19.525 4.586 1.00 83.94 214 TYR A C 1
ATOM 1608 O O . TYR A 1 214 ? -2.913 -19.227 4.106 1.00 83.94 214 TYR A O 1
ATOM 1616 N N . GLN A 1 215 ? -4.545 -20.735 4.434 1.00 84.25 215 GLN A N 1
ATOM 1617 C CA . GLN A 1 215 ? -3.834 -21.816 3.748 1.00 84.25 215 GLN A CA 1
ATOM 1618 C C . GLN A 1 215 ? -3.589 -21.499 2.263 1.00 84.25 215 GLN A C 1
ATOM 1620 O O . GLN A 1 215 ? -2.482 -21.704 1.760 1.00 84.25 215 GLN A O 1
ATOM 1625 N N . GLU A 1 216 ? -4.578 -20.933 1.565 1.00 87.69 216 GLU A N 1
ATOM 1626 C CA . GLU A 1 216 ? -4.430 -20.497 0.166 1.00 87.69 216 GLU A CA 1
ATOM 1627 C C . GLU A 1 216 ? -3.325 -19.443 -0.008 1.00 87.69 216 GLU A C 1
ATOM 1629 O O . GLU A 1 216 ? -2.534 -19.488 -0.963 1.00 87.69 216 GLU A O 1
ATOM 1634 N N . ASP A 1 217 ? -3.240 -18.501 0.929 1.00 88.31 217 ASP A N 1
ATOM 1635 C CA . ASP A 1 217 ? -2.238 -17.446 0.892 1.00 88.31 217 ASP A CA 1
ATOM 1636 C C . ASP A 1 217 ? -0.841 -17.959 1.243 1.00 88.31 217 ASP A C 1
ATOM 1638 O O . ASP A 1 217 ? 0.125 -17.568 0.584 1.00 88.31 217 ASP A O 1
ATOM 1642 N N . VAL A 1 218 ? -0.712 -18.889 2.193 1.00 85.88 218 VAL A N 1
ATOM 1643 C CA . VAL A 1 218 ? 0.567 -19.552 2.499 1.00 85.88 218 VAL A CA 1
ATOM 1644 C C . VAL A 1 218 ? 1.097 -20.318 1.285 1.00 85.88 218 VAL A C 1
ATOM 1646 O O . VAL A 1 218 ? 2.283 -20.204 0.965 1.00 85.88 218 VAL A O 1
ATOM 1649 N N . GLU A 1 219 ? 0.242 -21.048 0.566 1.00 86.44 219 GLU A N 1
ATOM 1650 C CA . GLU A 1 219 ? 0.636 -21.722 -0.678 1.00 86.44 219 GLU A CA 1
ATOM 1651 C C . GLU A 1 219 ? 1.076 -20.726 -1.754 1.00 86.44 219 GLU A C 1
ATOM 1653 O O . GLU A 1 219 ? 2.071 -20.949 -2.448 1.00 86.44 219 GLU A O 1
ATOM 1658 N N . THR A 1 220 ? 0.365 -19.603 -1.881 1.00 87.19 220 THR A N 1
ATOM 1659 C CA . THR A 1 220 ? 0.735 -18.533 -2.816 1.00 87.19 220 THR A CA 1
ATOM 1660 C C . THR A 1 220 ? 2.110 -17.961 -2.468 1.00 87.19 220 THR A C 1
ATOM 1662 O O . THR A 1 220 ? 2.975 -17.873 -3.337 1.00 87.19 220 THR A O 1
ATOM 1665 N N . ILE A 1 221 ? 2.354 -17.640 -1.195 1.00 84.69 221 ILE A N 1
ATOM 1666 C CA . ILE A 1 221 ? 3.647 -17.134 -0.718 1.00 84.69 221 ILE A CA 1
ATOM 1667 C C . ILE A 1 221 ? 4.758 -18.158 -0.969 1.00 84.69 221 ILE A C 1
ATOM 1669 O O . ILE A 1 221 ? 5.838 -17.777 -1.420 1.00 84.69 221 ILE A O 1
ATOM 1673 N N . ARG A 1 222 ? 4.512 -19.450 -0.710 1.00 83.31 222 ARG A N 1
ATOM 1674 C CA . ARG A 1 222 ? 5.508 -20.509 -0.932 1.00 83.31 222 ARG A CA 1
ATOM 1675 C C . ARG A 1 222 ? 5.893 -20.614 -2.405 1.00 83.31 222 ARG A C 1
ATOM 1677 O O . ARG A 1 222 ? 7.084 -20.606 -2.705 1.00 83.31 222 ARG A O 1
ATOM 1684 N N . LYS A 1 223 ? 4.910 -20.657 -3.308 1.00 85.44 223 LYS A N 1
ATOM 1685 C CA . LYS A 1 223 ? 5.146 -20.726 -4.760 1.00 85.44 223 LYS A CA 1
ATOM 1686 C C . LYS A 1 223 ? 5.973 -19.544 -5.250 1.00 85.44 223 LYS A C 1
ATOM 1688 O O . LYS A 1 223 ? 6.948 -19.733 -5.970 1.00 85.44 223 LYS A O 1
ATOM 1693 N N . GLU A 1 224 ? 5.627 -18.335 -4.815 1.00 81.62 224 GLU A N 1
ATOM 1694 C CA . GLU A 1 224 ? 6.400 -17.140 -5.158 1.00 81.62 224 GLU A CA 1
ATOM 1695 C C . GLU A 1 224 ? 7.823 -17.222 -4.583 1.00 81.62 224 GLU A C 1
ATOM 1697 O O . GLU A 1 224 ? 8.792 -16.975 -5.295 1.00 81.62 224 GLU A O 1
ATOM 1702 N N . ALA A 1 225 ? 7.994 -17.660 -3.331 1.00 77.62 225 ALA A N 1
ATOM 1703 C CA . ALA A 1 225 ? 9.315 -17.825 -2.721 1.00 77.62 225 ALA A CA 1
ATOM 1704 C C . ALA A 1 225 ? 10.198 -18.871 -3.433 1.00 77.62 225 ALA A C 1
ATOM 1706 O O . ALA A 1 225 ? 11.419 -18.707 -3.478 1.00 77.62 225 ALA A O 1
ATOM 1707 N N . GLU A 1 226 ? 9.614 -19.935 -3.984 1.00 78.44 226 GLU A N 1
ATOM 1708 C CA . GLU A 1 226 ? 10.326 -20.949 -4.771 1.00 78.44 226 GLU A CA 1
ATOM 1709 C C . GLU A 1 226 ? 10.799 -20.402 -6.120 1.00 78.44 226 GLU A C 1
ATOM 1711 O O . GLU A 1 226 ? 11.964 -20.599 -6.470 1.00 78.44 226 GLU A O 1
ATOM 1716 N N . ILE A 1 227 ? 9.950 -19.645 -6.827 1.00 74.19 227 ILE A N 1
ATOM 1717 C CA . ILE A 1 227 ? 10.326 -18.950 -8.071 1.00 74.19 227 ILE A CA 1
ATOM 1718 C C . ILE A 1 227 ? 11.533 -18.041 -7.816 1.00 74.19 227 ILE A C 1
ATOM 1720 O O . ILE A 1 227 ? 12.511 -18.070 -8.557 1.00 74.19 227 ILE A O 1
ATOM 1724 N N . ILE A 1 228 ? 11.505 -17.295 -6.711 1.00 67.38 228 ILE A N 1
ATOM 1725 C CA . ILE A 1 228 ? 12.562 -16.349 -6.332 1.00 67.38 228 ILE A CA 1
ATOM 1726 C C . ILE A 1 228 ? 13.893 -17.047 -6.030 1.00 67.38 228 ILE A C 1
ATOM 1728 O O . ILE A 1 228 ? 14.954 -16.488 -6.299 1.00 67.38 228 ILE A O 1
ATOM 1732 N N . LYS A 1 229 ? 13.855 -18.246 -5.437 1.00 64.25 229 LYS A N 1
ATOM 1733 C CA . LYS A 1 229 ? 15.058 -19.033 -5.119 1.00 64.25 229 LYS A CA 1
ATOM 1734 C C . LYS A 1 229 ? 15.627 -19.770 -6.335 1.00 64.25 229 LYS A C 1
ATOM 1736 O O . LYS A 1 229 ? 16.790 -20.162 -6.289 1.00 64.25 229 LYS A O 1
ATOM 1741 N N . GLY A 1 230 ? 14.820 -19.981 -7.375 1.00 57.72 230 GLY A N 1
ATOM 1742 C CA . GLY A 1 230 ? 15.209 -20.662 -8.612 1.00 57.72 230 GLY A CA 1
ATOM 1743 C C . GLY A 1 230 ? 15.889 -19.776 -9.669 1.00 57.72 230 GLY A C 1
ATOM 1744 O O . GLY A 1 230 ? 16.384 -20.325 -10.652 1.00 57.72 230 GLY A O 1
ATOM 1745 N N . GLU A 1 231 ? 15.925 -18.448 -9.480 1.00 50.19 231 GLU A N 1
ATOM 1746 C CA . GLU A 1 231 ? 16.522 -17.434 -10.383 1.00 50.19 231 GLU A CA 1
ATOM 1747 C C . GLU A 1 231 ? 17.832 -16.804 -9.867 1.00 50.19 231 GLU A C 1
ATOM 1749 O O . GLU A 1 231 ? 18.715 -16.498 -10.704 1.00 50.19 231 GLU A O 1
#

Sequence (231 aa):
MDKFSKELGPQDIPTLLEQGPTSLLSQEILDRVANACIRDNVLLASGTSVLAGLPGGLAMAITIPADVAQFYTFSLKLAQELGYIYGYEDLWASREELSEDAQNTLLLYLGVMLGVNGTAALLRAGGITIAKQVMKTVPNKALTKTLWYPILKKVLKIFGVNLTKGGLAKGIGKFIPILGGIISGGLTFATMKPMGESLQKELSKLVNYSEVQYQEDVETIRKEAEIIKGE

Organism: Streptococcus pneumoniae (NCBI:txid1313)